Protein AF-A0A2V9MXZ9-F1 (afdb_monomer_lite)

pLDDT: mean 78.47, std 21.41, range [36.38, 98.69]

Secondary structure (DSSP, 8-state):
-------SSSSHHHHHHHHHHHHHHHHSTT-----PPPPPEEP-SPB-B-S-PPPS-SSEEEEEE--EEEEEPTTS-EEEEEPPEEEEETTS-EEEEE---SSS---EEE-SEEEEEEEEETTTEEEEEEEEE-TT-EEEEE-S--HHHHHHHHTS-GGGEEE-TTS-EEEEBPP---SS-----------

Foldseek 3Di:
DDDDDDDPDDPPPPVVVVVVVVVVVVVVVPPPDPPDDDDAQEFPFAFEFDPDDFDPAQWFKEFEQFEWDFDQDPVGDTQTWHDWKFKAAPVRHTPDTDDRGDNGTDIDTGHFHKIWIFGQAPPGGTHIHIYGTDHRGYGYFYRYPDDVVVVVCVPDDPVQFGAGPVRHTTHGGDPPPVPDDDDPPPPPDDD

Radius of gyration: 30.36 Å; chains: 1; bounding box: 71×34×132 Å

Structure (mmCIF, N/CA/C/O backbone):
data_AF-A0A2V9MXZ9-F1
#
_entry.id   AF-A0A2V9MXZ9-F1
#
loop_
_atom_site.group_PDB
_atom_site.id
_atom_site.type_symbol
_atom_site.label_atom_id
_atom_site.label_alt_id
_atom_site.label_comp_id
_atom_site.label_asym_id
_atom_site.label_entity_id
_atom_site.label_seq_id
_atom_site.pdbx_PDB_ins_code
_atom_site.Cartn_x
_atom_site.Cartn_y
_atom_site.Cartn_z
_atom_site.occupancy
_atom_site.B_iso_or_equiv
_atom_site.auth_seq_id
_atom_site.auth_comp_id
_atom_site.auth_asym_id
_atom_site.auth_atom_id
_atom_site.pdbx_PDB_model_num
ATOM 1 N N . MET A 1 1 ? 12.600 7.265 -97.751 1.00 36.47 1 MET A N 1
ATOM 2 C CA . MET A 1 1 ? 12.469 8.433 -96.853 1.00 36.47 1 MET A CA 1
ATOM 3 C C . MET A 1 1 ? 11.344 8.111 -95.860 1.00 36.47 1 MET A C 1
ATOM 5 O O . MET A 1 1 ? 10.227 7.961 -96.323 1.00 36.47 1 MET A O 1
ATOM 9 N N . ILE A 1 2 ? 11.657 7.485 -94.708 1.00 38.94 2 ILE A N 1
ATOM 10 C CA . ILE A 1 2 ? 11.574 8.023 -93.314 1.00 38.94 2 ILE A CA 1
ATOM 11 C C . ILE A 1 2 ? 10.184 8.664 -93.051 1.00 38.94 2 ILE A C 1
ATOM 13 O O . ILE A 1 2 ? 9.816 9.563 -93.789 1.00 38.94 2 ILE A O 1
ATOM 17 N N . VAL A 1 3 ? 9.329 8.236 -92.105 1.00 37.00 3 VAL A N 1
ATOM 18 C CA . VAL A 1 3 ? 9.475 8.285 -90.630 1.00 37.00 3 VAL A CA 1
ATOM 19 C C . VAL A 1 3 ? 8.545 7.267 -89.934 1.00 37.00 3 VAL A C 1
ATOM 21 O O . VAL A 1 3 ? 7.428 7.010 -90.376 1.00 37.00 3 VAL A O 1
ATOM 24 N N . ARG A 1 4 ? 9.043 6.703 -88.824 1.00 39.38 4 ARG A N 1
ATOM 25 C CA . ARG A 1 4 ? 8.397 5.761 -87.897 1.00 39.38 4 ARG A CA 1
ATOM 26 C C . ARG A 1 4 ? 7.392 6.415 -86.931 1.00 39.38 4 ARG A C 1
ATOM 28 O O . ARG A 1 4 ? 7.595 7.538 -86.497 1.00 39.38 4 ARG A O 1
ATOM 35 N N . LEU A 1 5 ? 6.397 5.603 -86.549 1.00 50.75 5 LEU A N 1
ATOM 36 C CA . LEU A 1 5 ? 5.870 5.319 -85.198 1.00 50.75 5 LEU A CA 1
ATOM 37 C C . LEU A 1 5 ? 6.166 6.339 -84.081 1.00 50.75 5 LEU A C 1
ATOM 39 O O . LEU A 1 5 ? 7.334 6.549 -83.787 1.00 50.75 5 LEU A O 1
ATOM 43 N N . ASN A 1 6 ? 5.126 6.834 -83.389 1.00 46.31 6 ASN A N 1
ATOM 44 C CA . ASN A 1 6 ? 5.124 7.132 -81.942 1.00 46.31 6 ASN A CA 1
ATOM 45 C C . ASN A 1 6 ? 3.731 7.604 -81.479 1.00 46.31 6 ASN A C 1
ATOM 47 O O . ASN A 1 6 ? 3.430 8.791 -81.515 1.00 46.31 6 ASN A O 1
ATOM 51 N N . HIS A 1 7 ? 2.876 6.687 -81.014 1.00 47.06 7 HIS A N 1
ATOM 52 C CA . HIS A 1 7 ? 1.664 7.069 -80.271 1.00 47.06 7 HIS A CA 1
ATOM 53 C C . HIS A 1 7 ? 1.269 6.033 -79.205 1.00 47.06 7 HIS A C 1
ATOM 55 O O . HIS A 1 7 ? 0.096 5.713 -79.040 1.00 47.06 7 HIS A O 1
ATOM 61 N N . PHE A 1 8 ? 2.235 5.472 -78.470 1.00 47.91 8 PHE A N 1
ATOM 62 C CA . PHE A 1 8 ? 1.922 4.463 -77.449 1.00 47.91 8 PHE A CA 1
ATOM 63 C C . PHE A 1 8 ? 2.849 4.522 -76.228 1.00 47.91 8 PHE A C 1
ATOM 65 O O . PHE A 1 8 ? 3.447 3.524 -75.846 1.00 47.91 8 PHE A O 1
ATOM 72 N N . THR A 1 9 ? 2.989 5.691 -75.587 1.00 49.28 9 THR A N 1
ATOM 73 C CA . THR A 1 9 ? 3.813 5.761 -74.359 1.00 49.28 9 THR A CA 1
ATOM 74 C C . THR A 1 9 ? 3.405 6.807 -73.319 1.00 49.28 9 THR A C 1
ATOM 76 O O . THR A 1 9 ? 4.215 7.157 -72.468 1.00 49.28 9 THR A O 1
ATOM 79 N N . THR A 1 10 ? 2.158 7.289 -73.315 1.00 46.53 10 THR A N 1
ATOM 80 C CA . THR A 1 10 ? 1.771 8.406 -72.418 1.00 46.53 10 THR A CA 1
ATOM 81 C C . THR A 1 10 ? 0.633 8.111 -71.438 1.00 46.53 10 THR A C 1
ATOM 83 O O . THR A 1 10 ? 0.256 8.995 -70.675 1.00 46.53 10 THR A O 1
ATOM 86 N N . ILE A 1 11 ? 0.095 6.885 -71.398 1.00 47.09 11 ILE A N 1
ATOM 87 C CA . ILE A 1 11 ? -1.065 6.553 -70.539 1.00 47.09 11 ILE A CA 1
ATOM 88 C C . ILE A 1 11 ? -0.663 5.761 -69.278 1.00 47.09 11 ILE A C 1
ATOM 90 O O . ILE A 1 11 ? -1.292 5.890 -68.232 1.00 47.09 11 ILE A O 1
ATOM 94 N N . THR A 1 12 ? 0.447 5.020 -69.293 1.00 45.97 12 THR A N 1
ATOM 95 C CA . THR A 1 12 ? 0.847 4.143 -68.173 1.00 45.97 12 THR A CA 1
ATOM 96 C C . THR A 1 12 ? 1.565 4.849 -67.013 1.00 45.97 12 THR A C 1
ATOM 98 O O . THR A 1 12 ? 1.677 4.277 -65.929 1.00 45.97 12 THR A O 1
ATOM 101 N N . SER A 1 13 ? 2.020 6.097 -67.182 1.00 46.12 13 SER A N 1
ATOM 102 C CA . SER A 1 13 ? 2.808 6.798 -66.151 1.00 46.12 13 SER A CA 1
ATOM 103 C C . SER A 1 13 ? 1.972 7.522 -65.087 1.00 46.12 13 SER A C 1
ATOM 105 O O . SER A 1 13 ? 2.449 7.694 -63.966 1.00 46.12 13 SER A O 1
ATOM 107 N N . ARG A 1 14 ? 0.738 7.953 -65.387 1.00 45.41 14 ARG A N 1
ATOM 108 C CA . ARG A 1 14 ? -0.073 8.735 -64.428 1.00 45.41 14 ARG A CA 1
ATOM 109 C C . ARG A 1 14 ? -0.766 7.871 -63.368 1.00 45.41 14 ARG A C 1
ATOM 111 O O . ARG A 1 14 ? -0.921 8.320 -62.237 1.00 45.41 14 ARG A O 1
ATOM 118 N N . MET A 1 15 ? -1.088 6.613 -63.682 1.00 45.09 15 MET A N 1
ATOM 119 C CA . MET A 1 15 ? -1.705 5.683 -62.721 1.00 45.09 15 MET A CA 1
ATOM 120 C C . MET A 1 15 ? -0.748 5.225 -61.608 1.00 45.09 15 MET A C 1
ATOM 122 O O . MET A 1 15 ? -1.181 5.046 -60.474 1.00 45.09 15 MET A O 1
ATOM 126 N N . LYS A 1 16 ? 0.559 5.081 -61.880 1.00 38.38 16 LYS A N 1
ATOM 127 C CA . LYS A 1 16 ? 1.534 4.652 -60.855 1.00 38.38 16 LYS A CA 1
ATOM 128 C C . LYS A 1 16 ? 1.867 5.740 -59.827 1.00 38.38 16 LYS A C 1
ATOM 130 O O . LYS A 1 16 ? 2.223 5.410 -58.697 1.00 38.38 16 LYS A O 1
ATOM 135 N N . LEU A 1 17 ? 1.765 7.016 -60.205 1.00 39.44 17 LEU A N 1
ATOM 136 C CA . LEU A 1 17 ? 2.110 8.138 -59.328 1.00 39.44 17 LEU A CA 1
ATOM 137 C C . LEU A 1 17 ? 0.948 8.520 -58.399 1.00 39.44 17 LEU A C 1
ATOM 139 O O . LEU A 1 17 ? 1.175 8.776 -57.220 1.00 39.44 17 LEU A O 1
ATOM 143 N N . ALA A 1 18 ? -0.292 8.472 -58.899 1.00 43.78 18 ALA A N 1
ATOM 144 C CA . ALA A 1 18 ? -1.482 8.720 -58.085 1.00 43.78 18 ALA A CA 1
ATOM 145 C C . ALA A 1 18 ? -1.672 7.646 -56.997 1.00 43.78 18 ALA A C 1
ATOM 147 O O . ALA A 1 18 ? -1.966 7.990 -55.858 1.00 43.78 18 ALA A O 1
ATOM 148 N N . LEU A 1 19 ? -1.408 6.370 -57.314 1.00 45.44 19 LEU A N 1
ATOM 149 C CA . LEU A 1 19 ? -1.560 5.256 -56.371 1.00 45.44 19 LEU A CA 1
ATOM 150 C C . LEU A 1 19 ? -0.526 5.288 -55.229 1.00 45.44 19 LEU A C 1
ATOM 152 O O . LEU A 1 19 ? -0.851 4.980 -54.086 1.00 45.44 19 LEU A O 1
ATOM 156 N N . ARG A 1 20 ? 0.717 5.699 -55.517 1.00 45.00 20 ARG A N 1
ATOM 157 C CA . ARG A 1 20 ? 1.769 5.862 -54.498 1.00 45.00 20 ARG A CA 1
ATOM 158 C C . ARG A 1 20 ? 1.472 7.006 -53.530 1.00 45.00 20 ARG A C 1
ATOM 160 O O . ARG A 1 20 ? 1.748 6.870 -52.343 1.00 45.00 20 ARG A O 1
ATOM 167 N N . ASN A 1 21 ? 0.902 8.106 -54.023 1.00 44.72 21 ASN A N 1
ATOM 168 C CA . ASN A 1 21 ? 0.658 9.292 -53.206 1.00 44.72 21 ASN A CA 1
ATOM 169 C C . ASN A 1 21 ? -0.546 9.116 -52.265 1.00 44.72 21 ASN A C 1
ATOM 171 O O . ASN A 1 21 ? -0.497 9.580 -51.134 1.00 44.72 21 ASN A O 1
ATOM 175 N N . THR A 1 22 ? -1.583 8.375 -52.677 1.00 45.81 22 THR A N 1
ATOM 176 C CA . THR A 1 22 ? -2.738 8.063 -51.813 1.00 45.81 22 THR A CA 1
ATOM 177 C C . THR A 1 22 ? -2.428 7.026 -50.732 1.00 45.81 22 THR A C 1
ATOM 179 O O . THR A 1 22 ? -2.957 7.131 -49.631 1.00 45.81 22 THR A O 1
ATOM 182 N N . ILE A 1 23 ? -1.540 6.058 -50.994 1.00 50.31 23 ILE A N 1
ATOM 183 C CA . ILE A 1 23 ? -1.092 5.098 -49.964 1.00 50.31 23 ILE A CA 1
ATOM 184 C C . ILE A 1 23 ? -0.264 5.817 -48.886 1.00 50.31 23 ILE A C 1
ATOM 186 O O . ILE A 1 23 ? -0.397 5.513 -47.702 1.00 50.31 23 ILE A O 1
ATOM 190 N N . LEU A 1 24 ? 0.531 6.819 -49.277 1.00 45.94 24 LEU A N 1
ATOM 191 C CA . LEU A 1 24 ? 1.332 7.612 -48.344 1.00 45.94 24 LEU A CA 1
ATOM 192 C C . LEU A 1 24 ? 0.473 8.518 -47.442 1.00 45.94 24 LEU A C 1
ATOM 194 O O . LEU A 1 24 ? 0.844 8.757 -46.300 1.00 45.94 24 LEU A O 1
ATOM 198 N N . SER A 1 25 ? -0.682 8.992 -47.927 1.00 45.91 25 SER A N 1
ATOM 199 C CA . SER A 1 25 ? -1.601 9.837 -47.143 1.00 45.91 25 SER A CA 1
ATOM 200 C C . SER A 1 25 ? -2.478 9.052 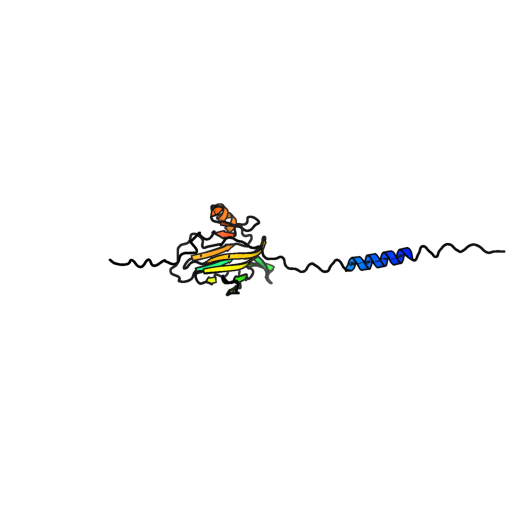-46.159 1.00 45.91 25 SER A C 1
ATOM 202 O O . SER A 1 25 ? -2.838 9.577 -45.112 1.00 45.91 25 SER A O 1
ATOM 204 N N . VAL A 1 26 ? -2.826 7.798 -46.469 1.00 49.06 26 VAL A N 1
ATOM 205 C CA . VAL A 1 26 ? -3.609 6.940 -45.556 1.00 49.06 26 VAL A CA 1
ATOM 206 C C . VAL A 1 26 ? -2.726 6.352 -44.446 1.00 49.06 26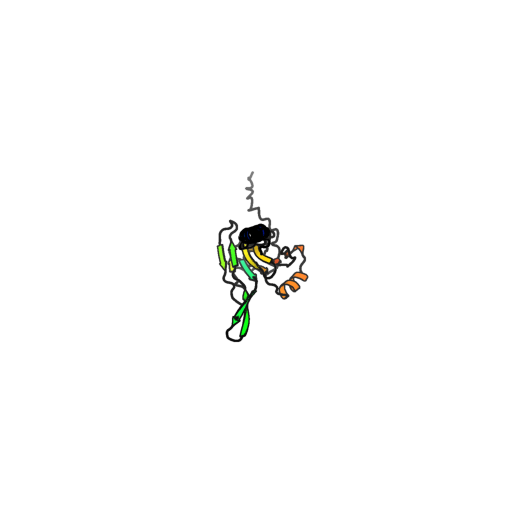 VAL A C 1
ATOM 208 O O . VAL A 1 26 ? -3.205 6.121 -43.339 1.00 49.06 26 VAL A O 1
ATOM 211 N N . ALA A 1 27 ? -1.424 6.177 -44.697 1.00 50.47 27 ALA A N 1
ATOM 212 C CA . ALA A 1 27 ? -0.481 5.651 -43.709 1.00 50.47 27 ALA A CA 1
ATOM 213 C C . ALA A 1 27 ? -0.213 6.606 -42.524 1.00 50.47 27 ALA A C 1
ATOM 215 O O . ALA A 1 27 ? 0.120 6.143 -41.436 1.00 50.47 27 ALA A O 1
ATOM 216 N N . THR A 1 28 ? -0.377 7.921 -42.692 1.00 49.69 28 THR A N 1
ATOM 217 C CA . THR A 1 28 ? -0.113 8.916 -41.634 1.00 49.69 28 THR A CA 1
ATOM 218 C C . THR A 1 28 ? -1.297 9.184 -40.703 1.00 49.69 28 THR A C 1
ATOM 220 O O . THR A 1 28 ? -1.086 9.683 -39.602 1.00 49.69 28 THR A O 1
ATOM 223 N N . ALA A 1 29 ? -2.528 8.824 -41.078 1.00 49.16 29 ALA A N 1
ATOM 224 C CA . ALA A 1 29 ? -3.715 9.083 -40.253 1.00 49.16 29 ALA A CA 1
ATOM 225 C C . ALA A 1 29 ? -3.961 8.038 -39.142 1.00 49.16 29 ALA A C 1
ATOM 227 O O . ALA A 1 29 ? -4.827 8.242 -38.297 1.00 49.16 29 ALA A O 1
ATOM 228 N N . VAL A 1 30 ? -3.220 6.923 -39.122 1.00 55.28 30 VAL A N 1
ATOM 229 C CA . VAL A 1 30 ? -3.499 5.776 -38.229 1.00 55.28 30 VAL A CA 1
ATOM 230 C C . VAL A 1 30 ? -2.656 5.777 -36.939 1.00 55.28 30 VAL A C 1
ATOM 232 O O . VAL A 1 30 ? -2.919 4.990 -36.037 1.00 55.28 30 VAL A O 1
ATOM 235 N N . LEU A 1 31 ? -1.677 6.674 -36.777 1.00 55.41 31 LEU A N 1
ATOM 236 C CA . LEU A 1 31 ? -0.688 6.586 -35.683 1.00 55.41 31 LEU A CA 1
ATOM 237 C C . LEU A 1 31 ? -0.861 7.604 -34.540 1.00 55.41 31 LEU A C 1
ATOM 239 O O . LEU A 1 31 ? 0.099 7.888 -33.830 1.00 55.41 31 LEU A O 1
ATOM 243 N N . VAL A 1 32 ? -2.065 8.142 -34.316 1.00 57.59 32 VAL A N 1
ATOM 244 C CA . VAL A 1 32 ? -2.304 9.145 -33.254 1.00 57.59 32 VAL A CA 1
ATOM 245 C C . VAL A 1 32 ? -3.274 8.634 -32.186 1.00 57.59 32 VAL A C 1
ATOM 247 O O . VAL A 1 32 ? -4.306 9.239 -31.926 1.00 57.59 32 VAL A O 1
ATOM 250 N N . ALA A 1 33 ? -2.976 7.490 -31.570 1.00 59.56 33 ALA A N 1
ATOM 251 C CA . ALA A 1 33 ? -3.727 7.016 -30.403 1.00 59.56 33 ALA A CA 1
ATOM 252 C C . ALA A 1 33 ? -2.895 6.041 -29.557 1.00 59.56 33 ALA A C 1
ATOM 254 O O . ALA A 1 33 ? -3.208 4.858 -29.514 1.00 59.56 33 ALA A O 1
ATOM 255 N N . SER A 1 34 ? -1.808 6.487 -28.914 1.00 56.56 34 SER A N 1
ATOM 256 C CA . SER A 1 34 ? -1.109 5.597 -27.967 1.00 56.56 34 SER A CA 1
ATOM 257 C C . SER A 1 34 ? -0.231 6.295 -26.919 1.00 56.56 34 SER A C 1
ATOM 259 O O . SER A 1 34 ? 0.885 5.855 -26.668 1.00 56.56 34 SER A O 1
ATOM 261 N N . CYS A 1 35 ? -0.732 7.351 -26.273 1.00 65.38 35 CYS A N 1
ATOM 262 C CA . CYS A 1 35 ? -0.155 7.860 -25.014 1.00 65.38 35 CYS A CA 1
ATOM 263 C C . CYS A 1 35 ? -1.224 7.983 -23.913 1.00 65.38 35 CYS A C 1
ATOM 265 O O . CYS A 1 35 ? -1.234 8.946 -23.153 1.00 65.38 35 CYS A O 1
ATOM 267 N N . ALA A 1 36 ? -2.163 7.035 -23.840 1.00 73.44 36 ALA A N 1
ATOM 268 C CA . ALA A 1 36 ? -3.001 6.901 -22.652 1.00 73.44 36 ALA A CA 1
ATOM 269 C C . ALA A 1 36 ? -2.282 5.973 -21.665 1.00 73.44 36 ALA A C 1
ATOM 271 O O . ALA A 1 36 ? -1.990 4.826 -22.007 1.00 73.44 36 ALA A O 1
ATOM 272 N N . SER A 1 37 ? -1.974 6.466 -20.464 1.00 71.62 37 SER A N 1
ATOM 273 C CA . SER A 1 37 ? -1.501 5.618 -19.368 1.00 71.62 37 SER A CA 1
ATOM 274 C C . SER A 1 37 ? -2.555 4.554 -19.068 1.00 71.62 37 SER A C 1
ATOM 276 O O . SER A 1 37 ? -3.750 4.857 -19.036 1.00 71.62 37 SER A O 1
ATOM 278 N N . ALA A 1 38 ? -2.126 3.305 -18.868 1.00 79.88 38 ALA A N 1
ATOM 279 C CA . ALA A 1 38 ? -3.041 2.243 -18.470 1.00 79.88 38 ALA A CA 1
ATOM 280 C C . ALA A 1 38 ? -3.739 2.631 -17.150 1.00 79.88 38 ALA A C 1
ATOM 282 O O . ALA A 1 38 ? -3.080 3.187 -16.264 1.00 79.88 38 ALA A O 1
ATOM 283 N N . PRO A 1 39 ? -5.051 2.372 -17.005 1.00 86.25 39 PRO A N 1
ATOM 284 C CA . PRO A 1 39 ? -5.736 2.619 -15.745 1.00 86.25 39 PRO A CA 1
ATOM 285 C C . PRO A 1 39 ? -5.111 1.766 -14.629 1.00 86.25 39 PRO A C 1
ATOM 287 O O . PRO A 1 39 ? -4.642 0.657 -14.909 1.00 86.25 39 PRO A O 1
ATOM 290 N N . PRO A 1 40 ? -5.113 2.244 -13.371 1.00 90.69 40 PRO A N 1
ATOM 291 C CA . PRO A 1 40 ? -4.601 1.466 -12.253 1.00 90.69 40 PRO A CA 1
ATOM 292 C C . PRO A 1 40 ? -5.331 0.128 -12.099 1.00 90.69 40 PRO A C 1
ATOM 294 O O . PRO A 1 40 ? -6.548 0.040 -12.278 1.00 90.69 40 PRO A O 1
ATOM 297 N N . THR A 1 41 ? -4.598 -0.905 -11.695 1.00 94.25 41 THR A N 1
ATOM 298 C CA . THR A 1 41 ? -5.191 -2.172 -11.266 1.00 94.25 41 THR A CA 1
ATOM 299 C C . THR A 1 41 ? -5.904 -1.959 -9.934 1.00 94.25 41 THR A C 1
ATOM 301 O O . THR A 1 41 ? -5.270 -1.625 -8.934 1.00 94.25 41 THR A O 1
ATOM 304 N N . ILE A 1 42 ? -7.220 -2.162 -9.906 1.00 94.62 42 ILE A N 1
ATOM 305 C CA . ILE A 1 42 ? -8.029 -1.981 -8.697 1.00 94.62 42 ILE A CA 1
ATOM 306 C C . ILE A 1 42 ? -8.098 -3.293 -7.914 1.00 94.62 42 ILE A C 1
ATOM 308 O O . ILE A 1 42 ? -8.528 -4.319 -8.442 1.00 94.62 42 ILE A O 1
ATOM 312 N N . VAL A 1 43 ? -7.708 -3.251 -6.642 1.00 95.81 43 VAL A N 1
ATOM 313 C CA . VAL A 1 43 ? -7.924 -4.337 -5.682 1.00 95.81 43 VAL A CA 1
ATOM 314 C C . VAL A 1 43 ? -9.192 -4.028 -4.891 1.00 95.81 43 VAL A C 1
ATOM 316 O O . VAL A 1 43 ? -9.335 -2.947 -4.334 1.00 95.81 43 VAL A O 1
ATOM 319 N N . HIS A 1 44 ? -10.135 -4.968 -4.837 1.00 93.38 44 HIS A N 1
ATOM 320 C CA . HIS A 1 44 ? -11.412 -4.756 -4.138 1.00 93.38 44 HIS A CA 1
ATOM 321 C C . HIS A 1 44 ? -11.373 -5.132 -2.654 1.00 93.38 44 HIS A C 1
ATOM 323 O O . HIS A 1 44 ? -12.269 -4.777 -1.893 1.00 93.38 44 HIS A O 1
ATOM 329 N N . GLU A 1 45 ? -10.364 -5.890 -2.246 1.00 95.69 45 GLU A N 1
ATOM 330 C CA . GLU A 1 45 ? -10.282 -6.492 -0.924 1.00 95.69 45 GLU A CA 1
ATOM 331 C C . GLU A 1 45 ? -9.407 -5.631 -0.019 1.00 95.69 45 GLU A C 1
ATOM 333 O O . GLU A 1 45 ? -8.291 -5.267 -0.387 1.00 95.69 45 GLU A O 1
ATOM 338 N N . THR A 1 46 ? -9.907 -5.313 1.173 1.00 96.75 46 THR A N 1
ATOM 339 C CA . THR A 1 46 ? -9.187 -4.455 2.115 1.00 96.75 46 THR A CA 1
ATOM 340 C C . THR A 1 46 ? -8.037 -5.204 2.773 1.00 96.75 46 THR A C 1
ATOM 342 O O . THR A 1 46 ? -8.239 -6.265 3.370 1.00 96.75 46 THR A O 1
ATOM 345 N N .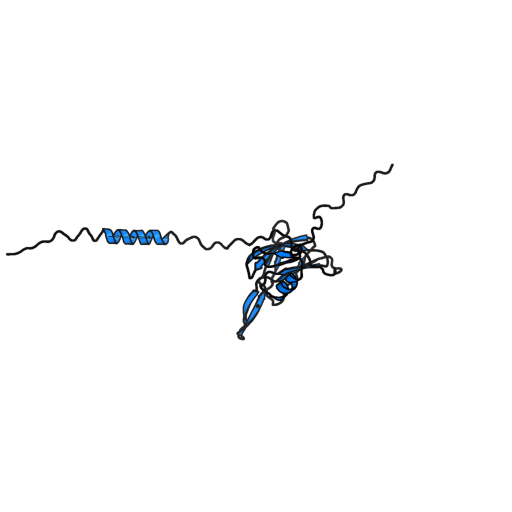 ILE A 1 47 ? -6.841 -4.624 2.720 1.00 97.19 47 ILE A N 1
ATOM 346 C CA . ILE A 1 47 ? -5.686 -5.095 3.487 1.00 97.19 47 ILE A CA 1
ATOM 347 C C . ILE A 1 47 ? -5.748 -4.507 4.889 1.00 97.19 47 ILE A C 1
ATOM 349 O O . ILE A 1 47 ? -6.012 -3.321 5.056 1.00 97.19 47 ILE A O 1
ATOM 353 N N . GLY A 1 48 ? -5.506 -5.322 5.906 1.00 95.81 48 GLY A N 1
ATOM 354 C CA . GLY A 1 48 ? -5.473 -4.880 7.294 1.00 95.81 48 GLY A CA 1
ATOM 355 C C . GLY A 1 48 ? -4.173 -5.252 7.992 1.00 95.81 48 GLY A C 1
ATOM 356 O O . GLY A 1 48 ? -3.274 -5.842 7.385 1.00 95.81 48 GLY A O 1
ATOM 357 N N . PRO A 1 49 ? -4.067 -4.918 9.284 1.00 93.62 49 PRO A N 1
ATOM 358 C CA . PRO A 1 49 ? -2.909 -5.291 10.066 1.00 93.62 49 PRO A CA 1
ATOM 359 C C . PRO A 1 49 ? -2.752 -6.808 10.133 1.00 93.62 49 PRO A C 1
ATOM 361 O O . PRO A 1 49 ? -3.731 -7.543 10.286 1.00 93.62 49 PRO A O 1
ATOM 364 N N . GLY A 1 50 ? -1.504 -7.267 10.068 1.00 84.88 50 GLY A N 1
ATOM 365 C CA . GLY A 1 50 ? -1.181 -8.659 10.350 1.00 84.88 50 GLY A CA 1
ATOM 366 C C . GLY A 1 50 ? -1.424 -9.026 11.820 1.00 84.88 50 GLY A C 1
ATOM 367 O O . GLY A 1 50 ? -1.736 -8.166 12.653 1.00 84.88 50 GLY A O 1
ATOM 368 N N . PRO A 1 51 ? -1.267 -10.310 12.178 1.00 75.00 51 PRO A N 1
ATOM 369 C CA . PRO A 1 51 ? -1.298 -10.747 13.566 1.00 75.00 51 PRO A CA 1
ATOM 370 C C . PRO A 1 51 ? -0.074 -10.178 14.302 1.00 75.00 51 PRO A C 1
ATOM 372 O O . PRO A 1 51 ? 1.008 -10.756 14.298 1.00 75.00 51 PRO A O 1
ATOM 375 N N . THR A 1 52 ? -0.226 -9.000 14.902 1.00 70.56 52 THR A N 1
ATOM 376 C CA . THR A 1 52 ? 0.829 -8.301 15.649 1.00 70.56 52 THR A CA 1
ATOM 377 C C . THR A 1 52 ? 0.300 -7.838 17.003 1.00 70.56 52 THR A C 1
ATOM 379 O O . THR A 1 52 ? -0.902 -7.618 17.177 1.00 70.56 52 THR A O 1
ATOM 382 N N . ILE A 1 53 ? 1.209 -7.710 17.970 1.00 66.81 53 ILE A N 1
ATOM 383 C CA . ILE A 1 53 ? 0.923 -7.170 19.299 1.00 66.81 53 ILE A CA 1
ATOM 384 C C . ILE A 1 53 ? 0.534 -5.694 19.158 1.00 66.81 53 ILE A C 1
ATOM 386 O O . ILE A 1 53 ? 1.162 -4.944 18.416 1.00 66.81 53 ILE A O 1
ATOM 390 N N . VAL A 1 54 ? -0.541 -5.306 19.841 1.00 75.00 54 VAL A N 1
ATOM 391 C CA . VAL A 1 54 ? -1.039 -3.928 19.862 1.00 75.00 54 VAL A CA 1
ATOM 392 C C . VAL A 1 54 ? -0.096 -3.075 20.704 1.00 75.00 54 VAL A C 1
ATOM 394 O O . VAL A 1 54 ? 0.129 -3.389 21.871 1.00 75.00 54 VAL A O 1
ATOM 397 N N . ASN A 1 55 ? 0.417 -1.988 20.135 1.00 71.50 55 ASN A N 1
ATOM 398 C CA . ASN A 1 55 ? 1.096 -0.943 20.899 1.00 71.50 55 ASN A CA 1
ATOM 399 C C . ASN A 1 55 ? 0.067 0.013 21.530 1.00 71.50 55 ASN A C 1
ATOM 401 O O . ASN A 1 55 ? -1.004 0.229 20.966 1.00 71.50 55 ASN A O 1
ATOM 405 N N . GLU A 1 56 ? 0.400 0.658 22.651 1.00 72.12 56 GLU A N 1
ATOM 406 C CA . GLU A 1 56 ? -0.445 1.669 23.329 1.00 72.12 56 GLU A CA 1
ATOM 407 C C . GLU A 1 56 ? -0.501 3.025 22.586 1.00 72.12 56 GLU A C 1
ATOM 409 O O . GLU A 1 56 ? -0.592 4.100 23.180 1.00 72.12 56 GLU A O 1
ATOM 414 N N . GLU A 1 57 ? -0.418 3.002 21.259 1.00 75.31 57 GLU A N 1
ATOM 415 C CA . GLU A 1 57 ? -0.461 4.196 20.423 1.00 75.31 57 GLU A CA 1
ATOM 416 C C . GLU A 1 57 ? -1.898 4.480 19.990 1.00 75.31 57 GLU A C 1
ATOM 418 O O . GLU A 1 57 ? -2.642 3.561 19.681 1.00 75.31 57 GLU A O 1
ATOM 423 N N . HIS A 1 58 ? -2.291 5.755 19.917 1.00 82.81 58 HIS A N 1
ATOM 424 C CA . HIS A 1 58 ? -3.650 6.157 19.520 1.00 82.81 58 HIS A CA 1
ATOM 425 C C . HIS A 1 58 ? -3.878 6.078 17.995 1.00 82.81 58 HIS A C 1
ATOM 427 O O . HIS A 1 58 ? -5.020 6.046 17.530 1.00 82.81 58 HIS A O 1
ATOM 433 N N . ASN A 1 59 ? -2.788 5.993 17.228 1.00 91.44 59 ASN A N 1
ATOM 434 C CA . ASN A 1 59 ? -2.765 5.866 15.774 1.00 91.44 59 ASN A CA 1
ATOM 435 C C . ASN A 1 59 ? -2.325 4.461 15.354 1.00 91.44 59 ASN A C 1
ATOM 437 O O . ASN A 1 59 ? -1.747 3.720 16.148 1.00 91.44 59 ASN A O 1
ATOM 441 N N . GLY A 1 60 ? -2.601 4.103 14.103 1.00 94.62 60 GLY A N 1
ATOM 442 C CA . GLY A 1 60 ? -2.004 2.937 13.459 1.00 94.62 60 GLY A CA 1
ATOM 443 C C . GLY A 1 60 ? -0.907 3.338 12.480 1.00 94.62 60 GLY A C 1
ATOM 444 O O . GLY A 1 60 ? -0.604 4.523 12.300 1.00 94.62 60 GLY A O 1
ATOM 445 N N . PHE A 1 61 ? -0.323 2.335 11.831 1.00 95.19 61 PHE A N 1
ATOM 446 C CA . PHE A 1 61 ? 0.806 2.520 10.925 1.00 95.19 61 PHE A CA 1
ATOM 447 C C . PHE A 1 61 ? 0.570 1.844 9.592 1.00 95.19 61 PHE A C 1
ATOM 449 O O . PHE A 1 61 ? -0.048 0.782 9.523 1.00 95.19 61 PHE A O 1
ATOM 456 N N . LEU A 1 62 ? 1.135 2.439 8.553 1.00 97.38 62 LEU A N 1
ATOM 457 C CA . LEU A 1 62 ? 1.202 1.869 7.221 1.00 97.38 62 LEU A CA 1
ATOM 458 C C . LEU A 1 62 ? 2.666 1.777 6.791 1.00 97.38 62 LEU A C 1
ATOM 460 O O . LEU A 1 62 ? 3.417 2.746 6.923 1.00 97.38 62 LEU A O 1
ATOM 464 N N . LYS A 1 63 ? 3.050 0.616 6.265 1.00 97.00 63 LYS A N 1
ATOM 465 C CA . LYS A 1 63 ? 4.268 0.431 5.473 1.00 97.00 63 LYS A CA 1
ATOM 466 C C . LYS A 1 63 ? 3.881 -0.086 4.095 1.00 97.00 63 LYS A C 1
ATOM 468 O O . LYS A 1 63 ? 3.085 -1.021 3.993 1.00 97.00 63 LYS A O 1
ATOM 473 N N . VAL A 1 64 ? 4.444 0.522 3.057 1.00 97.75 64 VAL A N 1
ATOM 474 C CA . VAL A 1 64 ? 4.209 0.135 1.664 1.00 97.75 64 VAL A CA 1
ATOM 475 C C . VAL A 1 64 ? 5.550 -0.182 1.033 1.00 97.75 64 VAL A C 1
ATOM 477 O O . VAL A 1 64 ? 6.337 0.719 0.761 1.00 97.75 64 VAL A O 1
ATOM 480 N N . TYR A 1 65 ? 5.798 -1.458 0.798 1.00 96.81 65 TYR A N 1
ATOM 481 C CA . TYR A 1 65 ? 6.899 -1.916 -0.028 1.00 96.81 65 TYR A CA 1
ATOM 482 C C . TYR A 1 65 ? 6.428 -1.783 -1.486 1.00 96.81 65 TYR A C 1
ATOM 484 O O . TYR A 1 65 ? 5.760 -2.661 -2.026 1.00 96.81 65 TYR A O 1
ATOM 492 N N . SER A 1 66 ? 6.606 -0.601 -2.081 1.00 97.00 66 SER A N 1
ATOM 493 C CA . SER A 1 66 ? 6.165 -0.313 -3.455 1.00 97.00 66 SER A CA 1
ATOM 494 C C . SER A 1 66 ? 7.102 -0.954 -4.490 1.00 97.00 66 SER A C 1
ATOM 496 O O . SER A 1 66 ? 7.990 -1.730 -4.149 1.00 97.00 66 SER A O 1
ATOM 498 N N . ALA A 1 67 ? 6.899 -0.686 -5.780 1.00 95.62 67 ALA A N 1
ATOM 499 C CA . ALA A 1 67 ? 7.875 -1.066 -6.794 1.00 95.62 67 ALA A CA 1
ATOM 500 C C . ALA A 1 67 ? 9.260 -0.508 -6.454 1.00 95.62 67 ALA A C 1
ATOM 502 O O . ALA A 1 67 ? 9.377 0.546 -5.825 1.00 95.62 67 ALA A O 1
ATOM 503 N N . THR A 1 68 ? 10.297 -1.210 -6.897 1.00 92.88 68 THR A N 1
ATOM 504 C CA . THR A 1 68 ? 11.678 -0.767 -6.698 1.00 92.88 68 THR A CA 1
ATOM 505 C C . THR A 1 68 ? 12.249 -0.196 -7.985 1.00 92.88 68 THR A C 1
ATOM 507 O O . THR A 1 68 ? 12.045 -0.737 -9.073 1.00 92.88 68 THR A O 1
ATOM 510 N N . GLU A 1 69 ? 12.986 0.902 -7.867 1.00 89.31 69 GLU A N 1
ATOM 511 C CA . GLU A 1 69 ? 13.740 1.491 -8.966 1.00 89.31 69 GLU A CA 1
ATOM 512 C C . GLU A 1 69 ? 15.235 1.492 -8.656 1.00 89.31 69 GLU A C 1
ATOM 514 O O . GLU A 1 69 ? 15.662 1.721 -7.523 1.00 89.31 69 GLU A O 1
ATOM 519 N N . SER A 1 70 ? 16.041 1.190 -9.675 1.00 83.25 70 SER A N 1
ATOM 520 C CA . SER A 1 70 ? 17.494 1.289 -9.585 1.00 83.25 70 SER A CA 1
ATOM 521 C C . SER A 1 70 ? 17.917 2.725 -9.843 1.00 83.25 70 SER A C 1
ATOM 523 O O . SER A 1 70 ? 17.718 3.243 -10.942 1.00 83.25 70 SER A O 1
ATOM 525 N N . MET A 1 71 ? 18.567 3.336 -8.861 1.00 70.75 71 MET A N 1
ATOM 526 C CA . MET A 1 71 ? 19.310 4.573 -9.064 1.00 70.75 71 MET A CA 1
ATOM 527 C C . MET A 1 71 ? 20.780 4.235 -9.271 1.00 70.75 71 MET A C 1
ATOM 529 O O . MET A 1 71 ? 21.350 3.463 -8.503 1.00 70.75 71 MET A O 1
ATOM 533 N N . ALA A 1 72 ? 21.375 4.773 -10.335 1.00 69.25 72 ALA A N 1
ATOM 534 C CA . ALA A 1 72 ? 22.812 4.677 -10.536 1.00 69.25 72 ALA A CA 1
ATOM 535 C C . ALA A 1 72 ? 23.505 5.578 -9.508 1.00 69.25 72 ALA A C 1
ATOM 537 O O . ALA A 1 72 ? 23.277 6.787 -9.535 1.00 69.25 72 ALA A O 1
ATOM 538 N N . ASP A 1 73 ? 24.324 5.006 -8.626 1.00 65.81 73 ASP A N 1
ATOM 539 C CA . ASP A 1 73 ? 25.297 5.798 -7.877 1.00 65.81 73 ASP A CA 1
ATOM 540 C C . ASP A 1 73 ? 26.545 6.056 -8.731 1.00 65.81 73 ASP A C 1
ATOM 542 O O . ASP A 1 73 ? 26.923 5.257 -9.597 1.00 65.81 73 ASP A O 1
ATOM 546 N N . ASP A 1 74 ? 27.209 7.180 -8.452 1.00 66.69 74 ASP A N 1
ATOM 547 C CA . ASP A 1 74 ? 28.471 7.590 -9.089 1.00 66.69 74 ASP A CA 1
ATOM 548 C C . ASP A 1 74 ? 29.606 6.562 -8.882 1.00 66.69 74 ASP A C 1
ATOM 550 O O . ASP A 1 74 ? 30.602 6.580 -9.609 1.00 66.69 74 ASP A O 1
ATOM 554 N N . ASP A 1 75 ? 29.465 5.648 -7.915 1.00 70.75 75 ASP A N 1
ATOM 555 C CA . ASP A 1 75 ? 30.414 4.569 -7.617 1.00 70.75 75 ASP A CA 1
ATOM 556 C C . ASP A 1 75 ? 30.131 3.249 -8.367 1.00 70.75 75 ASP A C 1
ATOM 558 O O . ASP A 1 75 ? 30.906 2.293 -8.260 1.00 70.75 75 ASP A O 1
ATOM 562 N N . GLY A 1 76 ? 29.064 3.205 -9.173 1.00 60.38 76 GLY A N 1
ATOM 563 C CA . GLY A 1 76 ? 28.689 2.057 -9.995 1.00 60.38 76 GLY A CA 1
ATOM 564 C C . GLY A 1 76 ? 27.821 1.007 -9.297 1.00 60.38 76 GLY A C 1
ATOM 565 O O . GLY A 1 76 ? 27.462 0.019 -9.946 1.00 60.38 76 GLY A O 1
ATOM 566 N N . PHE A 1 77 ? 27.444 1.191 -8.027 1.00 63.25 77 PHE A N 1
ATOM 567 C CA . PHE A 1 77 ? 26.422 0.362 -7.390 1.00 63.25 77 PHE A CA 1
ATOM 568 C C . PHE A 1 77 ? 25.021 0.910 -7.693 1.00 63.25 77 PHE A C 1
ATOM 570 O O . PHE A 1 77 ? 24.775 2.110 -7.677 1.00 63.25 77 PHE A O 1
ATOM 577 N N . SER A 1 78 ? 24.072 0.025 -8.002 1.00 69.19 78 SER A N 1
ATOM 578 C CA . SER A 1 78 ? 22.666 0.415 -8.117 1.00 69.19 78 SER A CA 1
ATOM 579 C C . SER A 1 78 ? 21.960 0.153 -6.794 1.00 69.19 78 SER A C 1
ATOM 581 O O . SER A 1 78 ? 21.717 -1.010 -6.454 1.00 69.19 78 SER A O 1
ATOM 583 N N . LEU A 1 79 ? 21.613 1.206 -6.058 1.00 73.31 79 LEU A N 1
ATOM 584 C CA . LEU A 1 79 ? 20.739 1.070 -4.896 1.00 73.31 79 LEU A CA 1
ATOM 585 C C . LEU A 1 79 ? 19.289 0.951 -5.371 1.00 73.31 79 LEU A C 1
ATOM 587 O O . LEU A 1 79 ? 18.840 1.719 -6.227 1.00 73.31 79 LEU A O 1
ATOM 591 N N . LEU A 1 80 ? 18.567 -0.030 -4.826 1.00 84.06 80 LEU A N 1
ATOM 592 C CA . LEU A 1 80 ? 17.126 -0.154 -5.021 1.00 84.06 80 LEU A CA 1
ATOM 593 C C . LEU A 1 80 ? 16.420 0.743 -4.009 1.00 84.06 80 LEU A C 1
ATOM 595 O O . LEU A 1 80 ? 16.664 0.635 -2.809 1.00 84.06 80 LEU A O 1
ATOM 599 N N . ARG A 1 81 ? 15.561 1.628 -4.507 1.00 90.44 81 ARG A N 1
ATOM 600 C CA . ARG A 1 81 ? 14.707 2.503 -3.697 1.00 90.44 81 ARG A CA 1
ATOM 601 C C . ARG A 1 81 ? 13.256 2.203 -4.008 1.00 90.44 81 ARG A C 1
ATOM 603 O O . ARG A 1 81 ? 12.931 1.856 -5.145 1.00 90.44 81 ARG A O 1
ATOM 610 N N . TYR A 1 82 ? 12.391 2.332 -3.014 1.00 94.50 82 TYR A N 1
ATOM 611 C CA . TYR A 1 82 ? 10.963 2.175 -3.241 1.00 94.50 82 TYR A CA 1
ATOM 612 C C . TYR A 1 82 ? 10.376 3.420 -3.922 1.00 94.50 82 TYR A C 1
ATOM 614 O O . TYR A 1 82 ? 10.737 4.554 -3.618 1.00 94.50 82 TYR A O 1
ATOM 622 N N . THR A 1 83 ? 9.438 3.235 -4.850 1.00 95.69 83 THR A N 1
ATOM 623 C CA . THR A 1 83 ? 8.786 4.365 -5.525 1.00 95.69 83 THR A CA 1
ATOM 624 C C . THR A 1 83 ? 7.815 5.080 -4.588 1.00 95.69 83 THR A C 1
ATOM 626 O O . THR A 1 83 ? 7.092 4.434 -3.821 1.00 95.69 83 THR A O 1
ATOM 629 N N . ASN A 1 84 ? 7.699 6.398 -4.718 1.00 97.12 84 ASN A N 1
ATOM 630 C CA . ASN A 1 84 ? 6.707 7.196 -3.992 1.00 97.12 84 ASN A CA 1
ATOM 631 C C . ASN A 1 84 ? 5.268 6.724 -4.256 1.00 97.12 84 ASN A C 1
ATOM 633 O O . ASN A 1 84 ? 4.974 6.077 -5.266 1.00 97.12 84 ASN A O 1
ATOM 637 N N . TYR A 1 85 ? 4.358 7.068 -3.347 1.00 98.25 85 TYR A N 1
ATOM 638 C CA . TYR A 1 85 ? 2.951 6.693 -3.458 1.00 98.25 85 TYR A CA 1
ATOM 639 C C . TYR A 1 85 ? 2.013 7.736 -2.854 1.00 98.25 85 TYR A C 1
ATOM 641 O O . TYR A 1 85 ? 2.428 8.655 -2.147 1.00 98.25 85 TYR A O 1
ATOM 649 N N . GLN A 1 86 ? 0.725 7.565 -3.129 1.00 98.31 86 GLN A N 1
ATOM 650 C CA . GLN A 1 86 ? -0.353 8.415 -2.646 1.00 98.31 86 GLN A CA 1
ATOM 651 C C . GLN A 1 86 ? -1.275 7.634 -1.710 1.00 98.31 86 GLN A C 1
ATOM 653 O O . GLN A 1 86 ? -1.537 6.446 -1.907 1.00 98.31 86 GLN A O 1
ATOM 658 N N . ILE A 1 87 ? -1.763 8.322 -0.682 1.00 98.69 87 ILE A N 1
ATOM 659 C CA . ILE A 1 87 ? -2.801 7.856 0.228 1.00 98.69 87 ILE A CA 1
ATOM 660 C C . ILE A 1 87 ? -4.001 8.779 0.066 1.00 98.69 87 ILE A C 1
ATOM 662 O O . ILE A 1 87 ? -3.894 9.980 0.319 1.00 98.69 87 ILE A O 1
ATOM 666 N N . ASP A 1 88 ? -5.143 8.198 -0.272 1.00 98.38 88 ASP A N 1
ATOM 667 C CA . ASP A 1 88 ? -6.434 8.869 -0.319 1.00 98.38 88 ASP A CA 1
ATOM 668 C C . ASP A 1 88 ? -7.269 8.515 0.906 1.00 98.38 88 ASP A C 1
ATOM 670 O O . ASP A 1 88 ? -7.251 7.381 1.399 1.00 98.38 88 ASP A O 1
ATOM 674 N N . ALA A 1 89 ? -8.031 9.487 1.394 1.00 96.38 89 ALA A N 1
ATOM 675 C CA . ALA A 1 89 ? -9.067 9.264 2.385 1.00 96.38 89 ALA A CA 1
ATOM 676 C C . ALA A 1 89 ? -10.225 8.438 1.793 1.00 96.38 89 ALA A C 1
ATOM 678 O O . ALA A 1 89 ? -10.328 8.218 0.586 1.00 96.38 89 ALA A O 1
ATOM 679 N N . ALA A 1 90 ? -11.129 7.973 2.657 1.00 91.31 90 ALA A N 1
ATOM 680 C CA . ALA A 1 90 ? -12.263 7.138 2.253 1.00 91.31 90 ALA A CA 1
ATOM 681 C C . ALA A 1 90 ? -13.220 7.811 1.246 1.00 91.31 90 ALA A C 1
ATOM 683 O O . ALA A 1 90 ? -13.951 7.115 0.546 1.00 91.31 90 ALA A O 1
ATOM 684 N N . ASP A 1 91 ? -13.230 9.143 1.174 1.00 92.44 91 ASP A N 1
ATOM 685 C CA . ASP A 1 91 ? -14.009 9.920 0.203 1.00 92.44 91 ASP A CA 1
ATOM 686 C C . ASP A 1 91 ? -13.288 10.115 -1.147 1.00 92.44 91 ASP A C 1
ATOM 688 O O . ASP A 1 91 ? -13.830 10.758 -2.045 1.00 92.44 91 ASP A O 1
ATOM 692 N N . GLY A 1 92 ? -12.087 9.548 -1.300 1.00 93.19 92 GLY A N 1
ATOM 693 C CA . GLY A 1 92 ? -11.255 9.659 -2.497 1.00 93.19 92 GLY A CA 1
ATOM 694 C C . GLY A 1 92 ? -10.441 10.950 -2.578 1.00 93.19 92 GLY A C 1
ATOM 695 O O . GLY A 1 92 ? -9.797 11.191 -3.596 1.00 93.19 92 GLY A O 1
ATOM 696 N N . THR A 1 93 ? -10.462 11.797 -1.545 1.00 97.31 93 THR A N 1
ATOM 697 C CA . THR A 1 93 ? -9.597 12.980 -1.498 1.00 97.31 93 THR A CA 1
ATOM 698 C C . THR A 1 93 ? -8.167 12.596 -1.136 1.00 97.31 93 THR A C 1
ATOM 700 O O . THR A 1 93 ? -7.942 11.727 -0.294 1.00 97.31 93 THR A O 1
ATOM 703 N N . LEU A 1 94 ? -7.191 13.277 -1.743 1.00 98.00 94 LEU A N 1
ATOM 704 C CA . LEU A 1 94 ? -5.781 13.112 -1.400 1.00 98.00 94 LEU A CA 1
ATOM 705 C C . LEU A 1 94 ? -5.566 13.444 0.080 1.00 98.00 94 LEU A C 1
ATOM 707 O O . LEU A 1 94 ? -5.721 14.592 0.499 1.00 98.00 94 LEU A O 1
ATOM 711 N N . PHE A 1 95 ? -5.170 12.440 0.858 1.00 97.69 95 PHE A N 1
ATOM 712 C CA . PHE A 1 95 ? -4.795 12.609 2.256 1.00 97.69 95 PHE A CA 1
ATOM 713 C C . PHE A 1 95 ? -3.308 12.950 2.384 1.00 97.69 95 PHE A C 1
ATOM 715 O O . PHE A 1 95 ? -2.941 13.849 3.142 1.00 97.69 95 PHE A O 1
ATOM 722 N N . LYS A 1 96 ? -2.438 12.226 1.662 1.00 97.94 96 LYS A N 1
ATOM 723 C CA . LYS A 1 96 ? -0.984 12.416 1.730 1.00 97.94 96 LYS A CA 1
ATOM 724 C C . LYS A 1 96 ? -0.251 11.821 0.526 1.00 97.94 96 LYS A C 1
ATOM 726 O O . LYS A 1 96 ? -0.481 10.668 0.179 1.00 97.94 96 LYS A O 1
ATOM 731 N N . GLU A 1 97 ? 0.711 12.559 -0.020 1.00 98.25 97 GLU A N 1
ATOM 732 C CA . GLU A 1 97 ? 1.788 11.993 -0.845 1.00 98.25 97 GLU A CA 1
ATOM 733 C C . GLU A 1 97 ? 2.948 11.558 0.056 1.00 98.25 97 GLU A C 1
ATOM 735 O O . GLU A 1 97 ? 3.347 12.275 0.982 1.00 98.25 97 GLU A O 1
ATOM 740 N N . VAL A 1 98 ? 3.472 10.358 -0.180 1.00 98.00 98 VAL A N 1
ATOM 741 C CA . VAL A 1 98 ? 4.498 9.739 0.655 1.00 98.00 98 VAL A CA 1
ATOM 742 C C . VAL A 1 98 ? 5.765 9.519 -0.167 1.00 98.00 98 VAL A C 1
ATOM 744 O O . VAL A 1 98 ? 5.779 8.654 -1.048 1.00 98.00 98 VAL A O 1
ATOM 747 N N . PRO A 1 99 ? 6.843 10.258 0.148 1.00 96.75 99 PRO A N 1
ATOM 748 C CA . PRO A 1 99 ? 8.184 9.897 -0.277 1.00 96.75 99 PRO A CA 1
ATOM 749 C C . PRO A 1 99 ? 8.558 8.529 0.306 1.00 96.75 99 PRO A C 1
ATOM 751 O O . PRO A 1 99 ? 8.425 8.311 1.515 1.00 96.75 99 PRO A O 1
ATOM 754 N N . ASN A 1 100 ? 8.970 7.602 -0.552 1.00 93.56 100 ASN A N 1
ATOM 755 C CA . ASN A 1 100 ? 9.371 6.240 -0.188 1.00 93.56 100 ASN A CA 1
ATOM 756 C C . ASN A 1 100 ? 10.769 5.906 -0.729 1.00 93.56 100 ASN A C 1
ATOM 758 O O . ASN A 1 100 ? 11.156 4.749 -0.764 1.00 93.56 100 ASN A O 1
ATOM 762 N N . ASP A 1 101 ? 11.514 6.922 -1.153 1.00 83.75 101 ASP A N 1
ATOM 763 C CA . ASP A 1 101 ? 12.737 6.876 -1.953 1.00 83.75 101 ASP A CA 1
ATOM 764 C C . ASP A 1 101 ? 13.984 6.385 -1.199 1.00 83.75 101 ASP A C 1
ATOM 766 O O . ASP A 1 101 ? 15.107 6.690 -1.596 1.00 83.75 101 ASP A O 1
ATOM 770 N N . ASP A 1 102 ? 13.818 5.607 -0.134 1.00 85.19 102 ASP 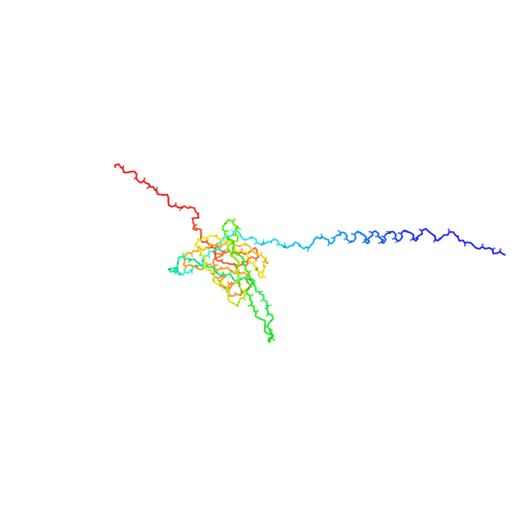A N 1
ATOM 771 C CA . ASP A 1 102 ? 14.902 4.977 0.620 1.00 85.19 102 ASP A CA 1
ATOM 772 C C . ASP A 1 102 ? 14.879 3.446 0.428 1.00 85.19 102 ASP A C 1
ATOM 774 O O . ASP A 1 102 ? 13.990 2.885 -0.219 1.00 85.19 102 ASP A O 1
ATOM 778 N N . GLN A 1 103 ? 15.882 2.757 0.970 1.00 85.81 103 GLN A N 1
ATOM 779 C CA . GLN A 1 103 ? 15.994 1.295 0.957 1.00 85.81 103 GLN A CA 1
ATOM 780 C C . GLN A 1 103 ? 15.038 0.611 1.945 1.00 85.81 103 GLN A C 1
ATOM 782 O O . GLN A 1 103 ? 14.803 -0.588 1.833 1.00 85.81 103 GLN A O 1
ATOM 787 N N . GLU A 1 104 ? 14.497 1.352 2.914 1.00 90.25 104 GLU A N 1
ATOM 788 C CA . GLU A 1 104 ? 13.480 0.880 3.857 1.00 90.25 104 GLU A CA 1
ATOM 789 C C . GLU A 1 104 ? 12.199 1.698 3.659 1.00 90.25 104 GLU A C 1
ATOM 791 O O . GLU A 1 104 ? 12.269 2.930 3.628 1.00 90.25 104 GLU A O 1
ATOM 796 N N . PRO A 1 105 ? 11.014 1.066 3.576 1.00 93.38 105 PRO A N 1
ATOM 797 C CA . PRO A 1 105 ? 9.781 1.805 3.378 1.00 93.38 105 PRO A CA 1
ATOM 798 C C . PRO A 1 105 ? 9.471 2.781 4.507 1.00 93.38 105 PRO A C 1
ATOM 800 O O . PRO A 1 105 ? 9.516 2.447 5.700 1.00 93.38 105 PRO A O 1
ATOM 803 N N . THR A 1 106 ? 9.010 3.965 4.120 1.00 95.69 106 THR A N 1
ATOM 804 C CA . THR A 1 106 ? 8.523 4.987 5.037 1.00 95.69 106 THR A CA 1
ATOM 805 C C . THR A 1 106 ? 7.368 4.440 5.874 1.00 95.69 106 THR A C 1
ATOM 807 O O . THR A 1 106 ? 6.310 4.060 5.362 1.00 95.69 106 THR A O 1
ATOM 810 N N . ARG A 1 107 ? 7.538 4.458 7.203 1.00 95.31 107 ARG A N 1
ATOM 811 C CA . ARG A 1 107 ? 6.472 4.152 8.166 1.00 95.31 107 ARG A CA 1
ATOM 812 C C . ARG A 1 107 ? 5.585 5.379 8.352 1.00 95.31 107 ARG A C 1
ATOM 814 O O . ARG A 1 107 ? 5.982 6.357 8.983 1.00 95.31 107 ARG A O 1
ATOM 821 N N . VAL A 1 108 ? 4.359 5.311 7.847 1.00 96.75 108 VAL A N 1
ATOM 822 C CA . VAL A 1 108 ? 3.383 6.401 7.943 1.00 96.75 108 VAL A CA 1
ATOM 823 C C . VAL A 1 108 ? 2.490 6.199 9.160 1.00 96.75 108 VAL A C 1
ATOM 825 O O . VAL A 1 108 ? 1.956 5.113 9.363 1.00 96.75 108 VAL A O 1
ATOM 828 N N . ILE A 1 109 ? 2.308 7.249 9.961 1.00 96.25 109 ILE A N 1
ATOM 829 C CA . ILE A 1 109 ? 1.368 7.272 11.088 1.00 96.25 109 ILE A CA 1
ATOM 830 C C . ILE A 1 109 ? 0.021 7.784 10.577 1.00 96.25 109 ILE A C 1
ATOM 832 O O . ILE A 1 109 ? -0.040 8.876 10.010 1.00 96.25 109 ILE A O 1
ATOM 836 N N . LEU A 1 110 ? -1.047 7.014 10.786 1.00 96.25 110 LEU A N 1
ATOM 837 C CA . LEU A 1 110 ? -2.395 7.342 10.319 1.00 96.25 110 LEU A CA 1
ATOM 838 C C . LEU A 1 110 ? -3.427 7.152 11.441 1.00 96.25 110 LEU A C 1
ATOM 840 O O . LEU A 1 110 ? -3.338 6.181 12.202 1.00 96.25 110 LEU A O 1
ATOM 844 N N . PRO A 1 111 ? -4.447 8.023 11.535 1.00 95.19 111 PRO A N 1
ATOM 845 C CA . PRO A 1 111 ? -5.618 7.751 12.356 1.00 95.19 111 PRO A CA 1
ATOM 846 C C . PRO A 1 111 ? -6.289 6.440 11.942 1.00 95.19 111 PRO A C 1
ATOM 848 O O . PRO A 1 111 ? -6.290 6.081 10.759 1.00 95.19 111 PRO A O 1
ATOM 851 N N . LYS A 1 112 ? -6.918 5.758 12.906 1.00 94.69 112 LYS A N 1
ATOM 852 C CA . LYS A 1 112 ? -7.763 4.591 12.626 1.00 94.69 112 LYS A CA 1
ATOM 853 C C . LYS A 1 112 ? -8.801 4.948 11.559 1.00 94.69 112 LYS A C 1
ATOM 855 O O . LYS A 1 112 ? -9.535 5.921 11.714 1.00 94.69 112 LYS A O 1
ATOM 860 N N . GLY A 1 113 ? -8.896 4.133 10.516 1.00 94.69 113 GLY A N 1
ATOM 861 C CA . GLY A 1 113 ? -9.780 4.409 9.390 1.00 94.69 113 GLY A CA 1
ATOM 862 C C . GLY A 1 113 ? -9.529 3.489 8.205 1.00 94.69 113 GLY A C 1
ATOM 863 O O . GLY A 1 113 ? -8.749 2.542 8.295 1.00 94.69 113 GLY A O 1
ATOM 864 N N . THR A 1 114 ? -10.217 3.768 7.101 1.00 96.25 114 THR A N 1
ATOM 865 C CA . THR A 1 114 ? -9.970 3.135 5.800 1.00 96.25 114 THR A CA 1
ATOM 866 C C . THR A 1 114 ? -9.429 4.185 4.843 1.00 96.25 114 THR A C 1
ATOM 868 O O . THR A 1 114 ? -9.935 5.306 4.814 1.00 96.25 114 THR A O 1
ATOM 871 N N . TYR A 1 115 ? -8.415 3.805 4.078 1.00 98.12 115 TYR A N 1
ATOM 872 C CA . TYR A 1 115 ? -7.744 4.644 3.094 1.00 98.12 115 TYR A CA 1
ATOM 873 C C . TYR A 1 115 ? -7.571 3.858 1.799 1.00 98.12 115 TYR A C 1
ATOM 875 O O . TYR A 1 115 ? -7.675 2.630 1.800 1.00 98.12 115 TYR A O 1
ATOM 883 N N . THR A 1 116 ? -7.259 4.554 0.715 1.00 98.50 116 THR A N 1
ATOM 884 C CA . THR A 1 116 ? -6.835 3.927 -0.538 1.00 98.50 116 THR A CA 1
ATOM 885 C C . THR A 1 116 ? -5.382 4.282 -0.798 1.00 98.50 116 THR A C 1
ATOM 887 O O . THR A 1 116 ? -5.009 5.446 -0.732 1.00 98.50 116 THR A O 1
ATOM 890 N N . VAL A 1 117 ? -4.551 3.284 -1.080 1.00 98.56 117 VAL A N 1
ATOM 891 C CA . VAL A 1 117 ? -3.157 3.483 -1.483 1.00 98.56 117 VAL A CA 1
ATOM 892 C C . VAL A 1 117 ? -3.063 3.366 -2.996 1.00 98.56 117 VAL A C 1
ATOM 894 O O . VAL A 1 117 ? -3.466 2.346 -3.556 1.00 98.56 117 VAL A O 1
ATOM 897 N N . MET A 1 118 ? -2.509 4.386 -3.646 1.00 98.25 118 MET A N 1
ATOM 898 C CA . MET A 1 118 ? -2.145 4.366 -5.061 1.00 98.25 118 MET A CA 1
ATOM 899 C C . MET A 1 118 ? -0.626 4.307 -5.196 1.00 98.25 118 MET A C 1
ATOM 901 O O . MET A 1 118 ? 0.065 5.253 -4.821 1.00 98.25 118 MET A O 1
ATOM 905 N N . ALA A 1 119 ? -0.103 3.191 -5.700 1.00 97.94 119 ALA A N 1
ATOM 906 C CA . ALA A 1 119 ? 1.334 2.926 -5.743 1.00 97.94 119 ALA A CA 1
ATOM 907 C C . ALA A 1 119 ? 1.725 2.100 -6.972 1.00 97.94 119 ALA A C 1
ATOM 909 O O . ALA A 1 119 ? 0.916 1.348 -7.515 1.00 97.94 119 ALA A O 1
ATOM 910 N N . GLN A 1 120 ? 2.985 2.195 -7.390 1.00 97.44 120 GLN A N 1
ATOM 911 C CA . GLN A 1 120 ? 3.536 1.320 -8.420 1.00 97.44 120 GLN A CA 1
ATOM 912 C C . GLN A 1 120 ? 3.823 -0.075 -7.835 1.00 97.44 120 GLN A C 1
ATOM 914 O O . GLN A 1 120 ? 4.289 -0.199 -6.704 1.00 97.44 120 GLN A O 1
ATOM 919 N N . SER A 1 121 ? 3.571 -1.124 -8.619 1.00 96.75 121 SER A N 1
ATOM 920 C CA . SER A 1 121 ? 3.949 -2.513 -8.347 1.00 96.75 121 SER A CA 1
ATOM 921 C C . SER A 1 121 ? 4.917 -3.033 -9.404 1.00 96.75 121 SER A C 1
ATOM 923 O O . SER A 1 121 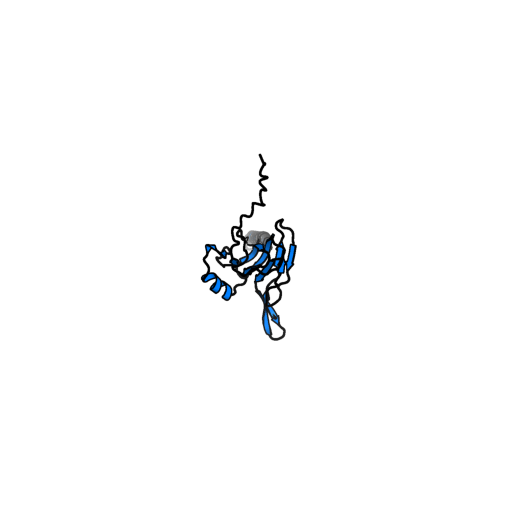? 4.734 -2.791 -10.601 1.00 96.75 121 SER A O 1
ATOM 925 N N . ASP A 1 122 ? 5.881 -3.850 -8.973 1.00 95.19 122 ASP A N 1
ATOM 926 C CA . ASP A 1 122 ? 6.847 -4.520 -9.853 1.00 95.19 122 ASP A CA 1
ATOM 927 C C . ASP A 1 122 ? 6.195 -5.504 -10.838 1.00 95.19 122 ASP A C 1
ATOM 929 O O . ASP A 1 122 ? 6.847 -5.986 -11.773 1.00 95.19 122 ASP A O 1
ATOM 933 N N . THR A 1 123 ? 4.940 -5.899 -10.605 1.00 93.81 123 THR A N 1
ATOM 934 C CA . THR A 1 123 ? 4.287 -6.983 -11.355 1.00 93.81 123 THR A CA 1
ATOM 935 C C . THR A 1 123 ? 2.950 -6.603 -11.980 1.00 93.81 123 THR A C 1
ATOM 937 O O . THR A 1 123 ? 2.461 -7.360 -12.817 1.00 93.81 123 THR A O 1
ATOM 940 N N . SER A 1 124 ? 2.352 -5.473 -11.588 1.00 94.50 124 SER A N 1
ATOM 941 C CA . SER A 1 124 ? 0.999 -5.080 -12.029 1.00 94.50 124 SER A CA 1
ATOM 942 C C . SER A 1 124 ? 0.858 -3.610 -12.437 1.00 94.50 124 SER A C 1
ATOM 944 O O . SER A 1 124 ? -0.256 -3.156 -12.690 1.00 94.50 124 SER A O 1
ATOM 946 N N . GLY A 1 125 ? 1.961 -2.861 -12.534 1.00 94.62 125 GLY A N 1
ATOM 947 C CA . GLY A 1 125 ? 1.900 -1.438 -12.861 1.00 94.62 125 GLY A CA 1
ATOM 948 C C . GLY A 1 125 ? 1.377 -0.605 -11.689 1.00 94.62 125 GLY A C 1
ATOM 949 O O . GLY A 1 125 ? 1.562 -0.978 -10.533 1.00 94.62 125 GLY A O 1
ATOM 950 N N . MET A 1 126 ? 0.706 0.508 -11.980 1.00 97.12 126 MET A N 1
ATOM 951 C CA . MET A 1 126 ? 0.012 1.292 -10.957 1.00 97.12 126 MET A CA 1
ATOM 952 C C . MET A 1 126 ? -1.145 0.472 -10.370 1.00 97.12 126 MET A C 1
ATOM 954 O O . MET A 1 126 ? -1.953 -0.083 -11.117 1.00 97.12 126 MET A O 1
ATOM 958 N N . VAL A 1 127 ? -1.249 0.407 -9.046 1.00 97.56 127 VAL A N 1
ATOM 959 C CA . VAL A 1 127 ? -2.315 -0.298 -8.327 1.00 97.56 127 VAL A CA 1
ATOM 960 C C . VAL A 1 127 ? -3.050 0.655 -7.388 1.00 97.56 127 VAL A C 1
ATOM 962 O O . VAL A 1 127 ? -2.462 1.605 -6.878 1.00 97.56 127 VAL A O 1
ATOM 965 N N . SER A 1 128 ? -4.331 0.390 -7.150 1.00 97.81 128 SER A N 1
ATOM 966 C CA . SER A 1 128 ? -5.164 1.077 -6.162 1.00 97.81 128 SER A CA 1
ATOM 967 C C . SER A 1 128 ? -5.688 0.047 -5.166 1.00 97.81 128 SER A C 1
ATOM 969 O O . SER A 1 128 ? -6.357 -0.912 -5.564 1.00 97.81 128 SER A O 1
ATOM 971 N N . VAL A 1 129 ? -5.332 0.203 -3.890 1.00 98.19 129 VAL A N 1
ATOM 972 C CA . VAL A 1 129 ? -5.539 -0.822 -2.860 1.00 98.19 129 VAL A CA 1
ATOM 973 C C . VAL A 1 129 ? -6.191 -0.223 -1.611 1.00 98.19 129 VAL A C 1
ATOM 975 O O . VAL A 1 129 ? -5.595 0.655 -0.985 1.00 98.19 129 VAL A O 1
ATOM 978 N N . PRO A 1 130 ? -7.380 -0.692 -1.197 1.00 98.06 130 PRO A N 1
ATOM 979 C CA . PRO A 1 130 ? -7.978 -0.275 0.061 1.00 98.06 130 PRO A CA 1
ATOM 980 C C . PRO A 1 130 ? -7.208 -0.871 1.246 1.00 98.06 130 PRO A C 1
ATOM 982 O O . PRO A 1 130 ? -6.932 -2.072 1.295 1.00 98.06 130 PRO A O 1
ATOM 985 N N . VAL A 1 131 ? -6.904 -0.036 2.237 1.00 98.06 131 VAL A N 1
ATOM 986 C CA . VAL A 1 131 ? -6.206 -0.421 3.468 1.00 98.06 131 VAL A CA 1
ATOM 987 C C . VAL A 1 131 ? -6.991 0.018 4.702 1.00 98.06 131 VAL A C 1
ATOM 989 O O . VAL A 1 131 ? -7.505 1.134 4.774 1.00 98.06 131 VAL A O 1
ATOM 992 N N . ALA A 1 132 ? -7.075 -0.860 5.694 1.00 96.94 132 ALA A N 1
ATOM 993 C CA . ALA A 1 132 ? -7.601 -0.574 7.017 1.00 96.94 132 ALA A CA 1
ATOM 994 C C . ALA A 1 132 ? -6.440 -0.302 7.975 1.00 96.94 132 ALA A C 1
ATOM 996 O O . ALA A 1 132 ? -5.480 -1.071 8.045 1.00 96.94 132 ALA A O 1
ATOM 997 N N . ILE A 1 133 ? -6.550 0.780 8.738 1.00 95.94 133 ILE A N 1
ATOM 998 C CA . ILE A 1 133 ? -5.601 1.158 9.780 1.00 95.94 133 ILE A CA 1
ATOM 999 C C . ILE A 1 133 ? -6.267 0.951 11.132 1.00 95.94 133 ILE A C 1
ATOM 1001 O O . ILE A 1 133 ? -7.343 1.493 11.392 1.00 95.94 133 ILE A O 1
ATOM 1005 N N . GLU A 1 134 ? -5.606 0.199 12.008 1.00 93.75 134 GLU A N 1
ATOM 1006 C CA . GLU A 1 134 ? -6.033 -0.000 13.390 1.00 93.75 134 GLU A CA 1
ATOM 1007 C C . GLU A 1 134 ? -5.022 0.601 14.365 1.00 93.75 134 GLU A C 1
ATOM 1009 O O . GLU A 1 134 ? -3.810 0.499 14.183 1.00 93.75 134 GLU A O 1
ATOM 1014 N N . THR A 1 135 ? -5.549 1.200 15.428 1.00 92.00 135 THR A N 1
ATOM 1015 C CA . THR A 1 135 ? -4.805 1.754 16.560 1.00 92.00 135 THR A CA 1
ATOM 1016 C C . THR A 1 135 ? -3.764 0.764 17.091 1.00 92.00 135 THR A C 1
ATOM 1018 O O . THR A 1 135 ? -4.087 -0.393 17.366 1.00 92.00 135 THR A O 1
ATOM 1021 N N . GLY A 1 136 ? -2.516 1.215 17.209 1.00 91.25 136 GLY A N 1
ATOM 1022 C CA . GLY A 1 136 ? -1.409 0.436 17.756 1.00 91.25 136 GLY A CA 1
ATOM 1023 C C . GLY A 1 136 ? -0.874 -0.674 16.852 1.00 91.25 136 GLY A C 1
ATOM 1024 O O . GLY A 1 136 ? 0.020 -1.400 17.281 1.00 91.25 136 GLY A O 1
ATOM 1025 N N . LYS A 1 137 ? -1.392 -0.838 15.627 1.00 93.25 137 LYS A N 1
ATOM 1026 C CA . LYS A 1 137 ? -0.990 -1.917 14.714 1.00 93.25 137 LYS A CA 1
ATOM 1027 C C . LYS A 1 137 ? -0.424 -1.388 13.402 1.00 93.25 137 LYS A C 1
ATOM 1029 O O . LYS A 1 137 ? -0.725 -0.272 12.982 1.00 93.25 137 LYS A O 1
ATOM 1034 N N . THR A 1 138 ? 0.379 -2.222 12.744 1.00 94.00 138 THR A N 1
ATOM 1035 C CA . THR A 1 138 ? 0.956 -1.920 11.429 1.00 94.00 138 THR A CA 1
ATOM 1036 C C . THR A 1 138 ? 0.254 -2.730 10.346 1.00 94.00 138 THR A C 1
ATOM 1038 O O . THR A 1 138 ? 0.240 -3.960 10.391 1.00 94.00 138 THR A O 1
ATOM 1041 N N . THR A 1 139 ? -0.289 -2.029 9.359 1.00 96.31 139 THR A N 1
ATOM 1042 C CA . THR A 1 139 ? -0.730 -2.590 8.083 1.00 96.31 139 THR A CA 1
ATOM 1043 C C . THR A 1 139 ? 0.443 -2.551 7.114 1.00 96.31 139 THR A C 1
ATOM 1045 O O . THR A 1 139 ? 1.094 -1.515 6.966 1.00 96.31 139 THR A O 1
ATOM 1048 N N . VAL A 1 140 ? 0.740 -3.686 6.484 1.00 96.50 140 VAL A N 1
ATOM 1049 C CA . VAL A 1 140 ? 1.854 -3.818 5.538 1.00 96.50 140 VAL A CA 1
ATOM 1050 C C . VAL A 1 140 ? 1.303 -4.218 4.177 1.00 96.50 140 VAL A C 1
ATOM 1052 O O . VAL A 1 140 ? 0.537 -5.178 4.076 1.00 96.50 140 VAL A O 1
ATOM 1055 N N . LEU A 1 141 ? 1.681 -3.455 3.156 1.00 97.44 141 LEU A N 1
ATOM 1056 C CA . LEU A 1 141 ? 1.339 -3.679 1.757 1.00 97.44 141 LEU A CA 1
ATOM 1057 C C . LEU A 1 141 ? 2.617 -4.006 0.978 1.00 97.44 141 LEU A C 1
ATOM 1059 O O . LEU A 1 141 ? 3.550 -3.206 0.982 1.00 97.44 141 LEU A O 1
ATOM 1063 N N . HIS A 1 142 ? 2.622 -5.157 0.310 1.00 97.38 142 HIS A N 1
ATOM 1064 C CA . HIS A 1 142 ? 3.737 -5.661 -0.491 1.00 97.38 142 HIS A CA 1
ATOM 1065 C C . HIS A 1 142 ? 3.405 -5.620 -1.985 1.00 97.38 142 HIS A C 1
ATOM 1067 O O . HIS A 1 142 ? 2.517 -6.339 -2.445 1.00 97.38 142 HIS A O 1
ATOM 1073 N N . LEU A 1 143 ? 4.103 -4.790 -2.753 1.00 97.00 143 LEU A N 1
ATOM 1074 C CA . LEU A 1 143 ? 3.946 -4.603 -4.202 1.00 97.00 143 LEU A CA 1
ATOM 1075 C C . LEU A 1 143 ? 5.252 -4.818 -4.979 1.00 97.00 143 LEU A C 1
ATOM 1077 O O . LEU A 1 143 ? 5.220 -4.922 -6.213 1.00 97.00 143 LEU A O 1
ATOM 1081 N N . GLU A 1 144 ? 6.361 -4.915 -4.258 1.00 94.56 144 GLU A N 1
ATOM 1082 C CA . GLU A 1 144 ? 7.681 -5.336 -4.687 1.00 94.56 144 GLU A CA 1
ATOM 1083 C C . GLU A 1 144 ? 7.700 -6.818 -5.099 1.00 94.56 144 GLU A C 1
ATOM 1085 O O . GLU A 1 144 ? 6.812 -7.618 -4.777 1.00 94.56 144 GLU A O 1
ATOM 1090 N N . ARG A 1 145 ? 8.727 -7.225 -5.848 1.00 87.62 145 ARG A N 1
ATOM 1091 C CA . ARG A 1 145 ? 8.912 -8.623 -6.276 1.00 87.62 145 ARG A CA 1
ATOM 1092 C C . ARG A 1 145 ? 9.644 -9.493 -5.245 1.00 87.62 145 ARG A C 1
ATOM 1094 O O . ARG A 1 145 ? 9.890 -10.667 -5.544 1.00 87.62 145 ARG A O 1
ATOM 1101 N N . GLU A 1 146 ? 9.977 -8.959 -4.078 1.00 79.38 146 GLU A N 1
ATOM 1102 C CA . GLU A 1 146 ? 10.834 -9.588 -3.072 1.00 79.38 146 GLU A CA 1
ATOM 1103 C C . GLU A 1 146 ? 10.365 -10.995 -2.666 1.00 79.38 146 GLU A C 1
ATOM 1105 O O . GLU A 1 146 ? 9.172 -11.323 -2.638 1.00 79.38 146 GLU A O 1
ATOM 1110 N N . LYS A 1 147 ? 11.342 -11.881 -2.446 1.00 75.69 147 LYS A N 1
ATOM 1111 C CA . LYS A 1 147 ? 11.102 -13.309 -2.219 1.00 75.69 147 LYS A CA 1
ATOM 1112 C C . LYS A 1 147 ? 10.642 -13.591 -0.790 1.00 75.69 147 LYS A C 1
ATOM 1114 O O . LYS A 1 147 ? 9.783 -14.448 -0.601 1.00 75.69 147 LYS A O 1
ATOM 1119 N N . ASP A 1 148 ? 11.147 -12.839 0.179 1.00 80.94 148 ASP A N 1
ATOM 1120 C CA . ASP A 1 148 ? 10.927 -13.099 1.601 1.00 80.94 148 ASP A CA 1
ATOM 1121 C C . ASP A 1 148 ? 9.442 -13.036 1.968 1.00 80.94 148 ASP A C 1
ATOM 1123 O O . ASP A 1 148 ? 8.909 -13.967 2.575 1.00 80.94 148 ASP A O 1
ATOM 1127 N N . TRP A 1 149 ? 8.725 -12.009 1.501 1.00 86.38 149 TRP A N 1
ATOM 1128 C CA . TRP A 1 149 ? 7.276 -11.933 1.692 1.00 86.38 149 TRP A CA 1
ATOM 1129 C C . TRP A 1 149 ? 6.530 -13.089 1.013 1.00 86.38 149 TRP A C 1
ATOM 1131 O O . TRP A 1 149 ? 5.592 -13.640 1.588 1.00 86.38 149 TRP A O 1
ATOM 1141 N N . LYS A 1 150 ? 6.939 -13.504 -0.191 1.00 84.12 150 LYS A N 1
ATOM 1142 C CA . LYS A 1 150 ? 6.294 -14.631 -0.889 1.00 84.12 150 LYS A CA 1
ATOM 1143 C C . LYS A 1 150 ? 6.451 -15.938 -0.118 1.00 84.12 150 LYS A C 1
ATOM 1145 O O . LYS A 1 150 ? 5.487 -16.699 -0.034 1.00 84.12 150 LYS A O 1
ATOM 1150 N N . ASP A 1 151 ? 7.626 -16.171 0.458 1.00 85.69 151 ASP A N 1
ATOM 1151 C CA . ASP A 1 151 ? 7.916 -17.362 1.254 1.00 85.69 151 ASP A CA 1
ATOM 1152 C C . ASP A 1 151 ? 7.139 -17.337 2.585 1.00 85.69 151 ASP A C 1
ATOM 1154 O O . ASP A 1 151 ? 6.527 -18.340 2.959 1.00 85.69 151 ASP A O 1
ATOM 1158 N N . VAL A 1 152 ? 7.049 -16.177 3.253 1.00 83.69 152 VAL A N 1
ATOM 1159 C CA . VAL A 1 152 ? 6.191 -15.987 4.441 1.00 83.69 152 VAL A CA 1
ATOM 1160 C C . VAL A 1 152 ? 4.716 -16.231 4.101 1.00 83.69 152 VAL A C 1
ATOM 1162 O O . VAL A 1 152 ? 4.021 -16.974 4.798 1.00 83.69 152 VAL A O 1
ATOM 1165 N N . ALA A 1 153 ? 4.235 -15.656 2.999 1.00 85.88 153 ALA A N 1
ATOM 1166 C CA . ALA A 1 153 ? 2.857 -15.787 2.544 1.00 85.88 153 ALA A CA 1
ATOM 1167 C C . ALA A 1 153 ? 2.476 -17.229 2.173 1.00 85.88 153 ALA A C 1
ATOM 1169 O O . ALA A 1 153 ? 1.303 -17.589 2.274 1.00 85.88 153 ALA A O 1
ATOM 1170 N N . ALA A 1 154 ? 3.435 -18.075 1.784 1.00 86.56 154 ALA A N 1
ATOM 1171 C CA . ALA A 1 154 ? 3.184 -19.483 1.476 1.00 86.56 154 ALA A CA 1
ATOM 1172 C C . ALA A 1 154 ? 2.738 -20.300 2.704 1.00 86.56 154 ALA A C 1
ATOM 1174 O O . ALA A 1 154 ? 2.006 -21.279 2.555 1.00 86.56 154 ALA A O 1
ATOM 1175 N N . GLY A 1 155 ? 3.139 -19.889 3.913 1.00 86.81 155 GLY A N 1
ATOM 1176 C CA . GLY A 1 155 ? 2.721 -20.513 5.174 1.00 86.81 155 GLY A CA 1
ATOM 1177 C C . GLY A 1 155 ? 1.361 -20.039 5.700 1.00 86.81 155 GLY A C 1
ATOM 1178 O O . GLY A 1 155 ? 0.844 -20.607 6.662 1.00 86.81 155 GLY A O 1
ATOM 1179 N N . ILE A 1 156 ? 0.769 -19.006 5.093 1.00 88.50 156 ILE A N 1
ATOM 1180 C CA . ILE A 1 156 ? -0.489 -18.395 5.535 1.00 88.50 156 ILE A CA 1
ATOM 1181 C C . ILE A 1 156 ? -1.647 -18.948 4.697 1.00 88.50 156 ILE A C 1
ATOM 1183 O O . ILE A 1 156 ? -1.530 -19.165 3.489 1.00 88.50 156 ILE A O 1
ATOM 1187 N N . ARG A 1 157 ? -2.811 -19.174 5.322 1.00 91.38 157 ARG A N 1
ATOM 1188 C CA . ARG A 1 157 ? -4.000 -19.642 4.595 1.00 91.38 157 ARG A CA 1
ATOM 1189 C C . ARG A 1 157 ? -4.381 -18.610 3.539 1.00 91.38 157 ARG A C 1
ATOM 1191 O O . ARG A 1 157 ? -4.538 -17.434 3.848 1.00 91.38 157 ARG A O 1
ATOM 1198 N N . SER A 1 158 ? -4.639 -19.051 2.309 1.00 89.12 158 SER A N 1
ATOM 1199 C CA . SER A 1 158 ? -4.956 -18.114 1.223 1.00 89.12 158 SER A CA 1
ATOM 1200 C C . SER A 1 158 ? -6.208 -17.262 1.475 1.00 89.12 158 SER A C 1
ATOM 1202 O O . SER A 1 158 ? -6.313 -16.187 0.898 1.00 89.12 158 SER A O 1
ATOM 1204 N N . ALA A 1 159 ? -7.143 -17.717 2.316 1.00 90.69 159 ALA A N 1
ATOM 1205 C CA . ALA A 1 159 ? -8.319 -16.936 2.706 1.00 90.69 159 ALA A CA 1
ATOM 1206 C C . ALA A 1 159 ? -7.966 -15.696 3.552 1.00 90.69 159 ALA A C 1
ATOM 1208 O O . ALA A 1 159 ? -8.704 -14.716 3.533 1.00 90.69 159 ALA A O 1
ATOM 1209 N N . ASP A 1 160 ? -6.826 -15.718 4.245 1.00 93.50 160 ASP A N 1
ATOM 1210 C CA . ASP A 1 160 ? -6.357 -14.634 5.114 1.00 93.50 160 ASP A CA 1
ATOM 1211 C C . ASP A 1 160 ? -5.455 -13.636 4.369 1.00 93.50 160 ASP A C 1
ATOM 1213 O O . ASP A 1 160 ? -4.944 -12.694 4.970 1.00 93.50 160 ASP A O 1
ATOM 1217 N N . LEU A 1 161 ? -5.247 -13.829 3.063 1.00 94.81 161 LEU A N 1
ATOM 1218 C CA . LEU A 1 161 ? -4.415 -12.973 2.223 1.00 94.81 161 LEU A CA 1
ATOM 1219 C C . LEU A 1 161 ? -5.262 -12.243 1.181 1.00 94.81 161 LEU A C 1
ATOM 1221 O O . LEU A 1 161 ? -6.253 -12.773 0.669 1.00 94.81 161 LEU A O 1
ATOM 1225 N N . VAL A 1 162 ? -4.819 -11.039 0.837 1.00 96.25 162 VAL A N 1
ATOM 1226 C CA . VAL A 1 162 ? -5.257 -10.304 -0.353 1.00 96.25 162 VAL A CA 1
ATOM 1227 C C . VAL A 1 162 ? -4.239 -10.533 -1.458 1.00 96.25 162 VAL A C 1
ATOM 1229 O O . VAL A 1 162 ? -3.032 -10.600 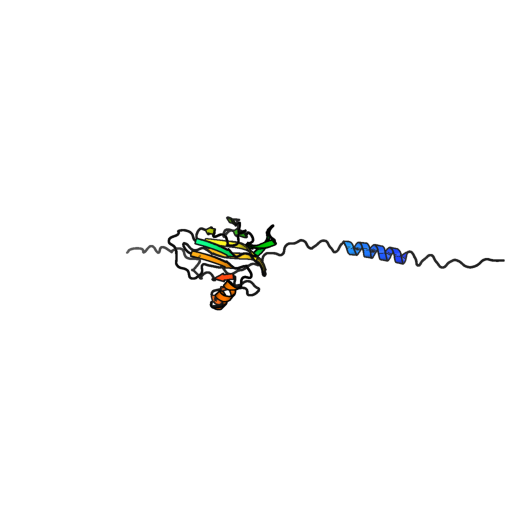-1.195 1.00 96.25 162 VAL A O 1
ATOM 1232 N N . ARG A 1 163 ? -4.719 -10.681 -2.694 1.00 95.81 163 ARG A N 1
ATOM 1233 C CA . ARG A 1 163 ? -3.867 -10.941 -3.856 1.00 95.81 163 ARG A CA 1
ATOM 1234 C C . ARG A 1 163 ? -4.160 -9.965 -4.985 1.00 95.81 163 ARG A C 1
ATOM 1236 O O . ARG A 1 163 ? -5.306 -9.594 -5.214 1.00 95.81 163 ARG A O 1
ATOM 1243 N N . LEU A 1 164 ? -3.120 -9.608 -5.732 1.00 95.56 164 LEU A N 1
ATOM 1244 C CA . LEU A 1 164 ? -3.286 -8.988 -7.045 1.00 95.56 164 LEU A CA 1
ATOM 1245 C C . LEU A 1 164 ? -3.912 -9.991 -8.031 1.00 95.56 164 LEU A C 1
ATOM 1247 O O . LEU A 1 164 ? -3.819 -11.204 -7.812 1.00 95.56 164 LEU A O 1
ATOM 1251 N N . PRO A 1 165 ? -4.483 -9.527 -9.161 1.00 93.94 165 PRO A N 1
ATOM 1252 C CA . PRO A 1 165 ? -5.050 -10.408 -10.189 1.00 93.94 165 PRO A CA 1
ATOM 1253 C C . PRO A 1 165 ? -4.063 -11.444 -10.746 1.00 93.94 165 PRO A C 1
ATOM 1255 O O . PRO A 1 165 ? -4.466 -12.518 -11.182 1.00 93.94 165 PRO A O 1
ATOM 1258 N N . ASN A 1 166 ? -2.762 -11.145 -10.700 1.00 91.69 166 ASN A N 1
ATOM 1259 C CA . ASN A 1 166 ? -1.696 -12.064 -11.100 1.00 91.69 166 ASN A CA 1
ATOM 1260 C C . ASN A 1 166 ? -1.365 -13.139 -10.037 1.00 91.69 166 ASN A C 1
ATOM 1262 O O . ASN A 1 166 ? -0.448 -13.935 -10.231 1.00 91.69 166 ASN A O 1
ATOM 1266 N N . GLY A 1 167 ? -2.084 -13.162 -8.911 1.00 92.62 167 GLY A N 1
ATOM 1267 C CA . GLY A 1 167 ? -1.923 -14.123 -7.822 1.00 92.62 167 GLY A CA 1
ATOM 1268 C C . GLY A 1 167 ? -0.885 -13.740 -6.763 1.00 92.62 167 GLY A C 1
ATOM 1269 O O . GLY A 1 167 ? -0.800 -14.431 -5.740 1.00 92.62 167 GLY A O 1
ATOM 1270 N N . GLN A 1 168 ? -0.123 -12.655 -6.952 1.00 93.88 168 GLN A N 1
ATOM 1271 C CA . GLN A 1 168 ? 0.837 -12.171 -5.957 1.00 93.88 168 GLN A CA 1
ATOM 1272 C C . GLN A 1 168 ? 0.107 -11.834 -4.646 1.00 93.88 168 GLN A C 1
ATOM 1274 O O . GLN A 1 168 ? -0.821 -11.027 -4.681 1.00 93.88 168 GLN A O 1
ATOM 1279 N N . PRO A 1 169 ? 0.495 -12.420 -3.497 1.00 95.19 169 PRO A N 1
ATOM 1280 C CA . PRO A 1 169 ? -0.004 -11.975 -2.202 1.00 95.19 169 PRO A CA 1
ATOM 1281 C C . PRO A 1 169 ? 0.548 -10.583 -1.905 1.00 95.19 169 PRO A C 1
ATOM 1283 O O . PRO A 1 169 ? 1.733 -10.346 -2.123 1.00 95.19 169 PRO A O 1
ATOM 1286 N N . ILE A 1 170 ? -0.292 -9.680 -1.408 1.00 96.31 170 ILE A N 1
ATOM 1287 C CA . ILE A 1 170 ? 0.091 -8.277 -1.176 1.00 96.31 170 ILE A CA 1
ATOM 1288 C C . ILE A 1 170 ? -0.162 -7.788 0.249 1.00 96.31 170 ILE A C 1
ATOM 1290 O O . ILE A 1 170 ? 0.188 -6.665 0.586 1.00 96.31 170 ILE A O 1
ATOM 1294 N N . GLY A 1 171 ? -0.743 -8.621 1.105 1.00 95.50 171 GLY A N 1
ATOM 1295 C CA . GLY A 1 171 ? -0.918 -8.311 2.517 1.00 95.50 171 GLY A CA 1
ATOM 1296 C C . GLY A 1 171 ? -1.963 -9.202 3.170 1.00 95.50 171 GLY A C 1
ATOM 1297 O O . GLY A 1 171 ? -2.592 -10.044 2.517 1.00 95.50 171 GLY A O 1
ATOM 1298 N N . PHE A 1 172 ? -2.154 -9.003 4.470 1.00 96.19 172 PHE A N 1
ATOM 1299 C CA . PHE A 1 172 ? -3.208 -9.674 5.220 1.00 96.19 172 PHE A CA 1
ATOM 1300 C C . PHE A 1 172 ? -4.565 -9.088 4.870 1.00 96.19 172 PHE A C 1
ATOM 1302 O O . PHE A 1 172 ? -4.741 -7.873 4.822 1.00 96.19 172 PHE A O 1
ATOM 1309 N N . ARG A 1 173 ? -5.550 -9.957 4.679 1.00 95.75 173 ARG A N 1
ATOM 1310 C CA . ARG A 1 173 ? -6.944 -9.544 4.578 1.00 95.75 173 ARG A CA 1
ATOM 1311 C C . ARG A 1 173 ? -7.358 -8.900 5.891 1.00 95.75 173 ARG A C 1
ATOM 1313 O O . ARG A 1 173 ? -7.167 -9.484 6.958 1.00 95.75 173 ARG A O 1
ATOM 1320 N N . ALA A 1 174 ? -7.937 -7.707 5.808 1.00 93.12 174 ALA A N 1
ATOM 1321 C CA . ALA A 1 174 ? -8.537 -7.078 6.968 1.00 93.12 174 ALA A CA 1
ATOM 1322 C C . ALA A 1 174 ? -9.577 -8.043 7.560 1.00 93.12 174 ALA A C 1
ATOM 1324 O O . ALA A 1 174 ? -10.383 -8.608 6.807 1.00 93.12 174 ALA A O 1
ATOM 1325 N N . PRO A 1 175 ? -9.581 -8.263 8.887 1.00 81.25 175 PRO A N 1
ATOM 1326 C CA . PRO A 1 175 ? -10.652 -9.019 9.501 1.00 81.25 175 PRO A CA 1
ATOM 1327 C C . PRO A 1 175 ? -11.980 -8.378 9.097 1.00 81.25 175 PRO A C 1
ATOM 1329 O O . PRO A 1 175 ? -12.087 -7.151 9.048 1.00 81.25 175 PRO A O 1
ATOM 1332 N N . HIS A 1 176 ? -13.009 -9.190 8.849 1.00 53.62 176 HIS A N 1
ATOM 1333 C CA . HIS A 1 176 ? -14.389 -8.710 8.785 1.00 53.62 176 HIS A CA 1
ATOM 1334 C C . HIS A 1 176 ? -14.813 -8.224 10.185 1.00 53.62 176 HIS A C 1
ATOM 1336 O O . HIS A 1 176 ? -15.660 -8.812 10.852 1.00 53.62 176 HIS A O 1
ATOM 1342 N N . ALA A 1 177 ? -14.204 -7.150 10.678 1.00 44.09 177 ALA A N 1
ATOM 1343 C CA . ALA A 1 177 ? -14.749 -6.374 11.763 1.00 44.09 177 ALA A CA 1
ATOM 1344 C C . ALA A 1 177 ? -15.952 -5.661 11.163 1.00 44.09 177 ALA A C 1
ATOM 1346 O O . ALA A 1 177 ? -15.787 -4.767 10.341 1.00 44.09 177 ALA A O 1
ATOM 1347 N N . LYS A 1 178 ? -17.146 -6.145 11.515 1.00 39.16 178 LYS A N 1
ATOM 1348 C CA . LYS A 1 178 ? -18.457 -5.507 11.366 1.00 39.16 178 LYS A CA 1
ATOM 1349 C C . LYS A 1 178 ? -18.309 -3.987 11.161 1.00 39.16 178 LYS A C 1
ATOM 1351 O O . LYS A 1 178 ? -18.295 -3.226 12.121 1.00 39.16 178 LYS A O 1
ATOM 1356 N N . LEU A 1 179 ? -18.166 -3.551 9.907 1.00 40.97 179 LEU A N 1
ATOM 1357 C CA . LEU A 1 179 ? -17.919 -2.148 9.541 1.00 40.97 179 LEU A CA 1
ATOM 1358 C C . LEU A 1 179 ? -19.174 -1.280 9.727 1.00 40.97 179 LEU A C 1
ATOM 1360 O O . LEU A 1 179 ? -19.183 -0.113 9.363 1.00 40.97 179 LEU A O 1
ATOM 1364 N N . LEU A 1 180 ? -20.236 -1.837 10.315 1.00 44.06 180 LEU A N 1
ATOM 1365 C CA . LEU A 1 180 ? -21.500 -1.184 10.608 1.00 44.06 180 LEU A CA 1
ATOM 1366 C C . LEU A 1 180 ? -22.060 -1.779 11.905 1.00 44.06 180 LEU A C 1
ATOM 1368 O O . LEU A 1 180 ? -22.663 -2.845 11.883 1.00 44.06 180 LEU A O 1
ATOM 1372 N N . GLU A 1 181 ? -21.799 -1.129 13.035 1.00 36.38 181 GLU A N 1
ATOM 1373 C CA . GLU A 1 181 ? -22.723 -0.982 14.169 1.00 36.38 181 GLU A CA 1
ATOM 1374 C C . GLU A 1 181 ? -21.979 -0.231 15.278 1.00 36.38 181 GLU A C 1
ATOM 1376 O O . GLU A 1 181 ? -21.314 -0.810 16.137 1.00 36.38 181 GLU A O 1
ATOM 1381 N N . GLY A 1 182 ? -22.092 1.099 15.251 1.00 39.47 182 GLY A N 1
ATOM 1382 C CA . GLY A 1 182 ? -21.962 1.868 16.484 1.00 39.47 182 GLY A CA 1
ATOM 1383 C C . GLY A 1 182 ? -23.000 1.368 17.501 1.00 39.47 182 GLY A C 1
ATOM 1384 O O . GLY A 1 182 ? -24.051 0.856 17.101 1.00 39.47 182 GLY A O 1
ATOM 1385 N N . PRO A 1 183 ? -22.725 1.466 18.809 1.00 38.91 183 PRO A N 1
ATOM 1386 C CA . PRO A 1 183 ? -23.582 0.877 19.826 1.00 38.91 183 PRO A CA 1
ATOM 1387 C C . PRO A 1 183 ? -24.984 1.496 19.774 1.00 38.91 183 PRO A C 1
ATOM 1389 O O . PRO A 1 183 ? -25.165 2.681 20.049 1.00 38.91 183 PRO A O 1
ATOM 1392 N N . ILE A 1 184 ? -25.997 0.680 19.464 1.00 44.75 184 ILE A N 1
ATOM 1393 C CA . ILE A 1 184 ? -27.387 1.024 19.766 1.00 44.75 184 ILE A CA 1
ATOM 1394 C C . ILE A 1 184 ? -27.507 0.990 21.287 1.00 44.75 184 ILE A C 1
ATOM 1396 O O . ILE A 1 184 ? -27.637 -0.073 21.897 1.00 44.75 184 ILE A O 1
ATOM 1400 N N . VAL A 1 185 ? -27.453 2.168 21.906 1.00 41.62 185 VAL A N 1
ATOM 1401 C CA . VAL A 1 185 ? -27.840 2.359 23.302 1.00 41.62 185 VAL A CA 1
ATOM 1402 C C . VAL A 1 185 ? -29.326 2.018 23.405 1.00 41.62 185 VAL A C 1
ATOM 1404 O O . VAL A 1 185 ? -30.197 2.834 23.108 1.00 41.62 185 VAL A O 1
ATOM 1407 N N . ARG A 1 186 ? -29.638 0.782 23.803 1.00 42.28 186 ARG A N 1
ATOM 1408 C CA . ARG A 1 186 ? -30.981 0.443 24.272 1.00 42.28 186 ARG A CA 1
ATOM 1409 C C . ARG A 1 186 ? -31.151 1.086 25.640 1.00 42.28 186 ARG A C 1
ATOM 1411 O O . ARG A 1 186 ? -30.669 0.566 26.641 1.00 42.28 186 ARG A O 1
ATOM 1418 N N . VAL A 1 187 ? -31.829 2.229 25.667 1.00 39.62 187 VAL A N 1
ATOM 1419 C CA . VAL A 1 187 ? -32.363 2.800 26.903 1.00 39.62 187 VAL A CA 1
ATOM 1420 C C . VAL A 1 187 ? -33.361 1.789 27.460 1.00 39.62 187 VAL A C 1
ATOM 1422 O O . VAL A 1 187 ? -34.446 1.603 26.910 1.00 39.62 187 VAL A O 1
ATOM 1425 N N . ALA A 1 188 ? -32.969 1.093 28.525 1.00 42.62 188 ALA A N 1
ATOM 1426 C CA . ALA A 1 188 ? -33.893 0.308 29.319 1.00 42.62 188 ALA A CA 1
ATOM 1427 C C . ALA A 1 188 ? -34.901 1.277 29.953 1.00 42.62 188 ALA A C 1
ATOM 1429 O O . ALA A 1 188 ? -34.543 2.119 30.775 1.00 42.62 188 ALA A O 1
ATOM 1430 N N . GLN A 1 189 ? -36.159 1.190 29.528 1.00 42.97 189 GLN A N 1
ATOM 1431 C CA . GLN A 1 189 ? -37.266 1.822 30.231 1.00 42.97 189 GLN A CA 1
ATOM 1432 C C . GLN A 1 189 ? -37.471 1.055 31.542 1.00 42.97 189 GLN A C 1
ATOM 1434 O O . GLN A 1 189 ? -37.810 -0.127 31.527 1.00 42.97 189 GLN A O 1
ATOM 1439 N N . SER A 1 190 ? -37.207 1.735 32.656 1.00 43.75 190 SER A N 1
ATOM 1440 C CA . SER A 1 190 ? -37.566 1.297 34.004 1.00 43.75 190 SER A CA 1
ATOM 1441 C C . SER A 1 190 ? -39.088 1.249 34.140 1.00 43.75 190 SER A C 1
ATOM 1443 O O . SER A 1 190 ? -39.768 2.197 33.733 1.00 43.75 190 SER A O 1
ATOM 1445 N N . LYS A 1 191 ? -39.614 0.170 34.719 1.00 44.72 191 LYS A N 1
ATOM 1446 C CA . LYS A 1 191 ? -40.962 0.123 35.279 1.00 44.72 191 LYS A CA 1
ATOM 1447 C C . LYS A 1 191 ? -40.934 -0.621 36.602 1.00 44.72 191 LYS A C 1
ATOM 1449 O O . LYS A 1 191 ? -40.190 -1.624 36.673 1.00 44.72 191 LYS A O 1
#

Sequence (191 aa):
MIVRLNHFTTITSRMKLALRNTILSVATAVLVASCASAPPTIVHETIGPGPTIVNEEHNGFLKVYSATESMADDDGFSLLRYTNYQIDAADGTLFKEVPNDDQEPTRVILPKGTYTVMAQSDTSGMVSVPVAIETGKTTVLHLEREKDWKDVAAGIRSADLVRLPNGQPIGFRAPHAKLLEGPIVRVAQSK